Protein AF-0000000081410765 (afdb_homodimer)

Radius of gyration: 28.55 Å; Cα contacts (8 Å, |Δi|>4): 274; chains: 2; bounding box: 119×98×52 Å

Secondary structure (DSSP, 8-state):
-----------------------GGG--SHHHHHHHHHHHHHHHHHHHHHHHHHHHHHTTT-HHHHHHHHHHHHHHHHHHHHHHHHHTGGGTTSTTHHHHHHHHHHHHHHHHHHHHHGGGSPPTT-TT--S---/-----------------------GGG--SHHHHHHHHHHHHHHHHHHHHHHHHHHHHHTTT-HHHHHHHHHHHHHHHHHHHHHHHHHTGGGTTSTTHHHHHHHHHHHHHHHHHHHHHGGGSPPTT-TT--S---

Structure (mmCIF, N/CA/C/O backbone):
data_AF-0000000081410765-model_v1
#
loop_
_entity.id
_entity.type
_entity.pdbx_description
1 polymer 'Lysozyme inhibitor LprI family protein'
#
loop_
_atom_site.group_PDB
_atom_site.id
_atom_site.type_symbol
_atom_site.label_atom_id
_atom_site.label_alt_id
_atom_site.label_comp_id
_atom_site.label_asym_id
_atom_site.label_entity_id
_atom_site.label_seq_id
_atom_site.pdbx_PDB_ins_code
_atom_site.Cartn_x
_atom_site.Cartn_y
_atom_site.Cartn_z
_atom_site.occupancy
_atom_site.B_iso_or_equiv
_atom_site.auth_seq_id
_atom_site.auth_comp_id
_atom_site.auth_asym_id
_atom_site.auth_atom_id
_atom_site.pdbx_PDB_model_num
ATOM 1 N N . MET A 1 1 ? 56.312 57.875 -12.633 1 44.19 1 MET A N 1
ATOM 2 C CA . MET A 1 1 ? 55.938 56.781 -11.758 1 44.19 1 MET A CA 1
ATOM 3 C C . MET A 1 1 ? 54.438 56.625 -11.68 1 44.19 1 MET A C 1
ATOM 5 O O . MET A 1 1 ? 53.719 57.562 -11.25 1 44.19 1 MET A O 1
ATOM 9 N N . SER A 1 2 ? 53.719 56 -12.664 1 57.38 2 SER A N 1
ATOM 10 C CA . SER A 1 2 ? 52.312 55.719 -12.781 1 57.38 2 SER A CA 1
ATOM 11 C C . SER A 1 2 ? 51.781 55 -11.547 1 57.38 2 SER A C 1
ATOM 13 O O . SER A 1 2 ? 52.406 54.094 -11.031 1 57.38 2 SER A O 1
ATOM 15 N N . PRO A 1 3 ? 50.906 55.688 -10.672 1 60.56 3 PRO A N 1
ATOM 16 C CA . PRO A 1 3 ? 50.312 55.031 -9.484 1 60.56 3 PRO A CA 1
ATOM 17 C C . PRO A 1 3 ? 49.562 53.75 -9.812 1 60.56 3 PRO A C 1
ATOM 19 O O . PRO A 1 3 ? 48.75 53.719 -10.742 1 60.56 3 PRO A O 1
ATOM 22 N N . ARG A 1 4 ? 50.125 52.531 -9.766 1 60.09 4 ARG A N 1
ATOM 23 C CA . ARG A 1 4 ? 49.406 51.25 -9.852 1 60.09 4 ARG A CA 1
ATOM 24 C C . ARG A 1 4 ? 48.25 51.219 -8.852 1 60.09 4 ARG A C 1
ATOM 26 O O . ARG A 1 4 ? 48.469 51.375 -7.645 1 60.09 4 ARG A O 1
ATOM 33 N N . LEU A 1 5 ? 47.062 51.625 -9.172 1 58.56 5 LEU A N 1
ATOM 34 C CA . LEU A 1 5 ? 45.844 51.406 -8.375 1 58.56 5 LEU A CA 1
ATOM 35 C C . LEU A 1 5 ? 45.719 49.938 -8.016 1 58.56 5 LEU A C 1
ATOM 37 O O . LEU A 1 5 ? 45.625 49.094 -8.898 1 58.56 5 LEU A O 1
ATOM 41 N N . PHE A 1 6 ? 46.219 49.5 -6.875 1 57.75 6 PHE A N 1
ATOM 42 C CA . PHE A 1 6 ? 46 48.125 -6.363 1 57.75 6 PHE A CA 1
ATOM 43 C C . PHE A 1 6 ? 44.531 47.906 -6.113 1 57.75 6 PHE A C 1
ATOM 45 O O . PHE A 1 6 ? 43.875 48.625 -5.332 1 57.75 6 PHE A O 1
ATOM 52 N N . LEU A 1 7 ? 43.812 47.344 -7.047 1 58.09 7 LEU A N 1
ATOM 53 C CA . LEU A 1 7 ? 42.469 46.875 -6.852 1 58.09 7 LEU A CA 1
ATOM 54 C C . LEU A 1 7 ? 42.375 45.906 -5.668 1 58.09 7 LEU A C 1
ATOM 56 O O . LEU A 1 7 ? 43.031 44.875 -5.668 1 58.09 7 LEU A O 1
ATOM 60 N N . LEU A 1 8 ? 42.062 46.375 -4.445 1 58.25 8 LEU A N 1
ATOM 61 C CA . LEU A 1 8 ? 41.812 45.531 -3.283 1 58.25 8 LEU A CA 1
ATOM 62 C C . LEU A 1 8 ? 40.688 44.562 -3.568 1 58.25 8 LEU A C 1
ATOM 64 O O . LEU A 1 8 ? 39.531 44.938 -3.803 1 58.25 8 LEU A O 1
ATOM 68 N N . LEU A 1 9 ? 40.938 43.344 -4.148 1 60.19 9 LEU A N 1
ATOM 69 C CA . LEU A 1 9 ? 40 42.25 -4.281 1 60.19 9 LEU A CA 1
ATOM 70 C C . LEU A 1 9 ? 39.406 41.875 -2.922 1 60.19 9 LEU A C 1
ATOM 72 O O . LEU A 1 9 ? 40.125 41.375 -2.053 1 60.19 9 LEU A O 1
ATOM 76 N N . THR A 1 10 ? 38.312 42.5 -2.416 1 62.5 10 THR A N 1
ATOM 77 C CA . THR A 1 10 ? 37.625 42.062 -1.203 1 62.5 10 THR A CA 1
ATOM 78 C C . THR A 1 10 ? 37.125 40.625 -1.335 1 62.5 10 THR A C 1
ATOM 80 O O . THR A 1 10 ? 36.406 40.312 -2.289 1 62.5 10 THR A O 1
ATOM 83 N N . PRO A 1 11 ? 37.688 39.656 -0.622 1 60.69 11 PRO A N 1
ATOM 84 C CA . PRO A 1 11 ? 37.125 38.281 -0.671 1 60.69 11 PRO A CA 1
ATOM 85 C C . PRO A 1 11 ? 35.656 38.25 -0.23 1 60.69 11 PRO A C 1
ATOM 87 O O . PRO A 1 11 ? 35.312 38.844 0.792 1 60.69 11 PRO A O 1
ATOM 90 N N . LEU A 1 12 ? 34.75 37.969 -1.155 1 60.59 12 LEU A N 1
ATOM 91 C CA . LEU A 1 12 ? 33.375 37.625 -0.818 1 60.59 12 LEU A CA 1
ATOM 92 C C . LEU A 1 12 ? 33.312 36.438 0.105 1 60.59 12 LEU A C 1
ATOM 94 O O . LEU A 1 12 ? 33.688 35.312 -0.286 1 60.59 12 LEU A O 1
ATOM 98 N N . LEU A 1 13 ? 33.312 36.625 1.436 1 58.09 13 LEU A N 1
ATOM 99 C CA . LEU A 1 13 ? 33.031 35.562 2.385 1 58.09 13 LEU A CA 1
ATOM 100 C C . LEU A 1 13 ? 31.703 34.875 2.098 1 58.09 13 LEU A C 1
ATOM 102 O O . LEU A 1 13 ? 30.641 35.531 2.246 1 58.09 13 LEU A O 1
ATOM 106 N N . PHE A 1 14 ? 31.672 33.812 1.359 1 58.47 14 PHE A N 1
ATOM 107 C CA . PHE A 1 14 ? 30.5 32.938 1.254 1 58.47 14 PHE A CA 1
ATOM 108 C C . PHE A 1 14 ? 30.078 32.438 2.627 1 58.47 14 PHE A C 1
ATOM 110 O O . PHE A 1 14 ? 30.734 31.547 3.193 1 58.47 14 PHE A O 1
ATOM 117 N N . THR A 1 15 ? 29.422 33.094 3.436 1 56.06 15 THR A N 1
ATOM 118 C CA . THR A 1 15 ? 28.812 32.531 4.637 1 56.06 15 THR A CA 1
ATOM 119 C C . THR A 1 15 ? 27.875 31.391 4.281 1 56.06 15 THR A C 1
ATOM 121 O O . THR A 1 15 ? 26.906 31.562 3.551 1 56.06 15 THR A O 1
ATOM 124 N N . SER A 1 16 ? 28.375 30.172 4.227 1 55.97 16 SER A N 1
ATOM 125 C CA . SER A 1 16 ? 27.5 29.016 4.207 1 55.97 16 SER A CA 1
ATOM 126 C C . SER A 1 16 ? 26.453 29.094 5.316 1 55.97 16 SER A C 1
ATOM 128 O O . SER A 1 16 ? 26.797 29.078 6.5 1 55.97 16 SER A O 1
ATOM 130 N N . LEU A 1 17 ? 25.375 29.75 5.145 1 52.56 17 LEU A N 1
ATOM 131 C CA . LEU A 1 17 ? 24.266 29.516 6.055 1 52.56 17 LEU A CA 1
ATOM 132 C C . LEU A 1 17 ? 24.172 28.047 6.453 1 52.56 17 LEU A C 1
ATOM 134 O O . LEU A 1 17 ? 23.797 27.203 5.641 1 52.56 17 LEU A O 1
ATOM 138 N N . ALA A 1 18 ? 25.031 27.672 7.277 1 52.16 18 ALA A N 1
ATOM 139 C CA . ALA A 1 18 ? 24.781 26.375 7.895 1 52.16 18 ALA A CA 1
ATOM 140 C C . ALA A 1 18 ? 23.344 26.25 8.359 1 52.16 18 ALA A C 1
ATOM 142 O O . ALA A 1 18 ? 22.891 27 9.219 1 52.16 18 ALA A O 1
ATOM 143 N N . HIS A 1 19 ? 22.453 25.859 7.535 1 55.34 19 HIS A N 1
ATOM 144 C CA . HIS A 1 19 ? 21.125 25.516 8.031 1 55.34 19 HIS A CA 1
ATOM 145 C C . HIS A 1 19 ? 21.219 24.688 9.312 1 55.34 19 HIS A C 1
ATOM 147 O O . HIS A 1 19 ? 21.859 23.641 9.328 1 55.34 19 HIS A O 1
ATOM 153 N N . ALA A 1 20 ? 21.391 25.359 10.344 1 56.47 20 ALA A N 1
ATOM 154 C CA . ALA A 1 20 ? 21.422 24.688 11.641 1 56.47 20 ALA A CA 1
ATOM 155 C C . ALA A 1 20 ? 20.5 23.469 11.656 1 56.47 20 ALA A C 1
ATOM 157 O O . ALA A 1 20 ? 19.344 23.547 11.211 1 56.47 20 ALA A O 1
ATOM 158 N N . ALA A 1 21 ? 21.047 22.312 11.789 1 64.62 21 ALA A N 1
ATOM 159 C CA . ALA A 1 21 ? 20.281 21.078 11.953 1 64.62 21 ALA A CA 1
ATOM 160 C C . ALA A 1 21 ? 19.156 21.266 12.961 1 64.62 21 ALA A C 1
ATOM 162 O O . ALA A 1 21 ? 19.375 21.781 14.062 1 64.62 21 ALA A O 1
ATOM 163 N N . VAL A 1 22 ? 17.922 21.422 12.43 1 74.88 22 VAL A N 1
ATOM 164 C CA . VAL A 1 22 ? 16.734 21.562 13.25 1 74.88 22 VAL A CA 1
ATOM 165 C C . VAL A 1 22 ? 16.734 20.516 14.367 1 74.88 22 VAL A C 1
ATOM 167 O O . VAL A 1 22 ? 17.141 19.375 14.148 1 74.88 22 VAL A O 1
ATOM 170 N N . ASP A 1 23 ? 16.5 21 15.617 1 81.75 23 ASP A N 1
ATOM 171 C CA . ASP A 1 23 ? 16.391 20.078 16.75 1 81.75 23 ASP A CA 1
ATOM 172 C C . ASP A 1 23 ? 15.016 19.422 16.812 1 81.75 23 ASP A C 1
ATOM 174 O O . ASP A 1 23 ? 14.094 19.953 17.438 1 81.75 23 ASP A O 1
ATOM 178 N N . CYS A 1 24 ? 14.852 18.328 16.297 1 86.75 24 CYS A N 1
ATOM 179 C CA . CYS A 1 24 ? 13.562 17.656 16.156 1 86.75 24 CYS A CA 1
ATOM 180 C C . CYS A 1 24 ? 13.164 16.984 17.469 1 86.75 24 CYS A C 1
ATOM 182 O O . CYS A 1 24 ? 11.984 16.688 17.688 1 86.75 24 CYS A O 1
ATOM 184 N N . ALA A 1 25 ? 14.078 16.766 18.281 1 84.69 25 ALA A N 1
ATOM 185 C CA . ALA A 1 25 ? 13.789 16.109 19.547 1 84.69 25 ALA A CA 1
ATOM 186 C C . ALA A 1 25 ? 13.008 17.031 20.484 1 84.69 25 ALA A C 1
ATOM 188 O O . ALA A 1 25 ? 12.25 16.562 21.344 1 84.69 25 ALA A O 1
ATOM 189 N N . ASN A 1 26 ? 13.117 18.25 20.281 1 85.75 26 ASN A N 1
ATOM 190 C CA . ASN A 1 26 ? 12.461 19.219 21.141 1 85.75 26 ASN A CA 1
ATOM 191 C C . ASN A 1 26 ? 11.68 20.25 20.328 1 85.75 26 ASN A C 1
ATOM 193 O O . ASN A 1 26 ? 11.695 21.438 20.656 1 85.75 26 ASN A O 1
ATOM 197 N N . ALA A 1 27 ? 11.055 19.766 19.234 1 85 27 ALA A N 1
ATOM 198 C CA . ALA A 1 27 ? 10.289 20.703 18.422 1 85 27 ALA A CA 1
ATOM 199 C C . ALA A 1 27 ? 9.109 21.281 19.203 1 85 27 ALA A C 1
ATOM 201 O O . ALA A 1 27 ? 8.312 20.531 19.781 1 85 27 ALA A O 1
ATOM 202 N N . SER A 1 28 ? 9.102 22.625 19.328 1 87.31 28 SER A N 1
ATOM 203 C CA . SER A 1 28 ? 8.0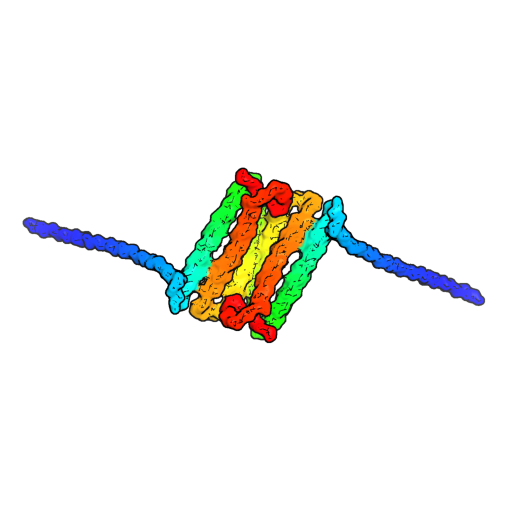7 23.219 20.172 1 87.31 28 SER A CA 1
ATOM 204 C C . SER A 1 28 ? 7.172 24.156 19.359 1 87.31 28 SER A C 1
ATOM 206 O O . SER A 1 28 ? 6.207 24.703 19.891 1 87.31 28 SER A O 1
ATOM 208 N N . ASP A 1 29 ? 7.461 24.438 18.109 1 93.81 29 ASP A N 1
ATOM 209 C CA . ASP A 1 29 ? 6.609 25.266 17.281 1 93.81 29 ASP A CA 1
ATOM 210 C C . ASP A 1 29 ? 6.25 24.547 15.977 1 93.81 29 ASP A C 1
ATOM 212 O O . ASP A 1 29 ? 6.926 23.594 15.578 1 93.81 29 ASP A O 1
ATOM 216 N N . GLN A 1 30 ? 5.164 25.078 15.352 1 95.56 30 GLN A N 1
ATOM 217 C CA . GLN A 1 30 ? 4.609 24.391 14.188 1 95.56 30 GLN A CA 1
ATOM 218 C C . GLN A 1 30 ? 5.621 24.344 13.047 1 95.56 30 GLN A C 1
ATOM 220 O O . GLN A 1 30 ? 5.734 23.328 12.352 1 95.56 30 GLN A O 1
ATOM 225 N N . SER A 1 31 ? 6.332 25.422 12.859 1 95.25 31 SER A N 1
ATOM 226 C CA . SER A 1 31 ? 7.312 25.484 11.781 1 95.25 31 SER A CA 1
ATOM 227 C C . SER A 1 31 ? 8.406 24.438 11.961 1 95.25 31 SER A C 1
ATOM 229 O O . SER A 1 31 ? 8.781 23.75 11.008 1 95.25 31 SER A O 1
ATOM 231 N N . THR A 1 32 ? 8.883 24.312 13.148 1 95.75 32 THR A N 1
ATOM 232 C CA . THR A 1 32 ? 9.906 23.312 13.461 1 95.75 32 THR A CA 1
ATOM 233 C C . THR A 1 32 ? 9.352 21.906 13.312 1 95.75 32 THR A C 1
ATOM 235 O O . THR A 1 32 ? 10.008 21.031 12.75 1 95.75 32 THR A O 1
ATOM 238 N N . MET A 1 33 ? 8.188 21.656 13.734 1 96.94 33 MET A N 1
ATOM 239 C CA . MET A 1 33 ? 7.555 20.344 13.602 1 96.94 33 MET A CA 1
ATOM 240 C C . MET A 1 33 ? 7.395 19.969 12.133 1 96.94 33 MET A C 1
ATOM 242 O O . MET A 1 33 ? 7.625 18.812 11.758 1 96.94 33 MET A O 1
ATOM 246 N N . ASN A 1 34 ? 7.012 20.953 11.297 1 97.5 34 ASN A N 1
ATOM 247 C CA . ASN A 1 34 ? 6.898 20.703 9.867 1 97.5 34 ASN A CA 1
ATOM 248 C C . ASN A 1 34 ? 8.234 20.297 9.258 1 97.5 34 ASN A C 1
ATOM 250 O O . ASN A 1 34 ? 8.297 19.344 8.469 1 97.5 34 ASN A O 1
ATOM 254 N N . GLN A 1 35 ? 9.242 21.031 9.648 1 96.44 35 GLN A N 1
ATOM 255 C CA . GLN A 1 35 ? 10.57 20.75 9.133 1 96.44 35 GLN A CA 1
ATOM 256 C C . GLN A 1 35 ? 11.031 19.359 9.539 1 96.44 35 GLN A C 1
ATOM 258 O O . GLN A 1 35 ? 11.586 18.609 8.727 1 96.44 35 GLN A O 1
ATOM 263 N N . CYS A 1 36 ? 10.805 18.984 10.766 1 97.81 36 CYS A N 1
ATOM 264 C CA . CYS A 1 36 ? 11.203 17.672 11.266 1 97.81 36 CYS A CA 1
ATOM 265 C C . CYS A 1 36 ? 10.445 16.547 10.555 1 97.81 36 CYS A C 1
ATOM 267 O O . CYS A 1 36 ? 11.039 15.539 10.172 1 97.81 36 CYS A O 1
ATOM 269 N N . ALA A 1 37 ? 9.195 16.75 10.359 1 97.69 37 ALA A N 1
ATOM 270 C CA . ALA A 1 37 ? 8.398 15.758 9.641 1 97.69 37 ALA A CA 1
ATOM 271 C C . ALA A 1 37 ? 8.898 15.594 8.203 1 97.69 37 ALA A C 1
ATOM 273 O O . ALA A 1 37 ? 8.961 14.477 7.688 1 97.69 37 ALA A O 1
ATOM 274 N N . GLY A 1 38 ? 9.18 16.703 7.566 1 97.94 38 GLY A N 1
ATOM 275 C CA . GLY A 1 38 ? 9.75 16.641 6.23 1 97.94 38 GLY A CA 1
ATOM 276 C C . GLY A 1 38 ? 11.062 15.883 6.172 1 97.94 38 GLY A C 1
ATOM 277 O O . GLY A 1 38 ? 11.305 15.133 5.227 1 97.94 38 GLY A O 1
ATOM 278 N N . GLN A 1 39 ? 11.938 16.094 7.152 1 97.62 39 GLN A N 1
ATOM 279 C CA . GLN A 1 39 ? 13.211 15.383 7.215 1 97.62 39 GLN A CA 1
ATOM 280 C C . GLN A 1 39 ? 13 13.883 7.387 1 97.62 39 GLN A C 1
ATOM 282 O O . GLN A 1 39 ? 13.711 13.078 6.789 1 97.62 39 GLN A O 1
ATOM 287 N N . GLU A 1 40 ? 12.078 13.523 8.188 1 98.06 40 GLU A N 1
ATOM 288 C CA . GLU A 1 40 ? 11.766 12.109 8.367 1 98.06 40 GLU A CA 1
ATOM 289 C C . GLU A 1 40 ? 11.297 11.477 7.062 1 98.06 40 GLU A C 1
ATOM 291 O O . GLU A 1 40 ? 11.68 10.352 6.734 1 98.06 40 GLU A O 1
ATOM 296 N N . PHE A 1 41 ? 10.438 12.234 6.348 1 98.69 41 PHE A N 1
ATOM 297 C CA . PHE A 1 41 ? 9.977 11.719 5.062 1 98.69 41 PHE A CA 1
ATOM 298 C C . PHE A 1 41 ? 11.148 11.562 4.098 1 98.69 41 PHE A C 1
ATOM 300 O O . PHE A 1 41 ? 11.242 10.562 3.385 1 98.69 41 PHE A O 1
ATOM 307 N N . LYS A 1 42 ? 11.992 12.539 4.07 1 98.5 42 LYS A N 1
ATOM 308 C CA . LYS A 1 42 ? 13.156 12.469 3.195 1 98.5 42 LYS A CA 1
ATOM 309 C C . LYS A 1 42 ? 14.016 11.242 3.52 1 98.5 42 LYS A C 1
ATOM 311 O O . LYS A 1 42 ? 14.539 10.586 2.615 1 98.5 42 LYS A O 1
ATOM 316 N N . ALA A 1 43 ? 14.219 10.961 4.773 1 98.62 43 ALA A N 1
ATOM 317 C CA . ALA A 1 43 ? 14.984 9.789 5.18 1 98.62 43 ALA A CA 1
ATOM 318 C C . ALA A 1 43 ? 14.305 8.5 4.711 1 98.62 43 ALA A C 1
ATOM 320 O O . ALA A 1 43 ? 14.961 7.594 4.199 1 98.62 43 ALA A O 1
ATOM 321 N N . ALA A 1 44 ? 13.008 8.383 4.895 1 98.81 44 ALA A N 1
ATOM 322 C CA . ALA A 1 44 ? 12.258 7.219 4.434 1 98.81 44 ALA A CA 1
ATOM 323 C C . ALA A 1 44 ? 12.344 7.07 2.916 1 98.81 44 ALA A C 1
ATOM 325 O O . ALA A 1 44 ? 12.508 5.961 2.402 1 98.81 44 ALA A O 1
ATOM 326 N N . ASP A 1 45 ? 12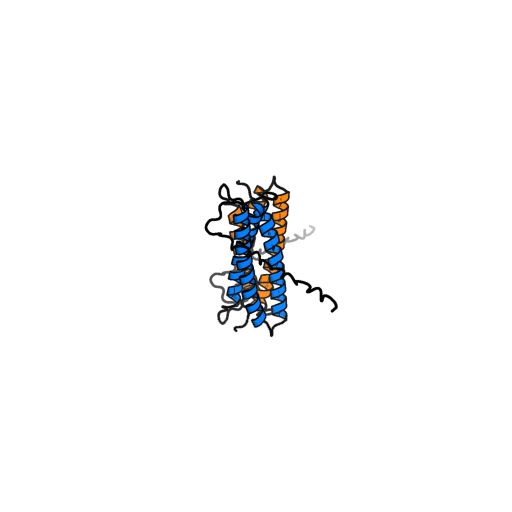.211 8.195 2.25 1 98.81 45 ASP A N 1
ATOM 327 C CA . ASP A 1 45 ? 12.289 8.195 0.792 1 98.81 45 ASP A CA 1
ATOM 328 C C . ASP A 1 45 ? 13.664 7.738 0.315 1 98.81 45 ASP A C 1
ATOM 330 O O . ASP A 1 45 ? 13.773 7.004 -0.667 1 98.81 45 ASP A O 1
ATOM 334 N N . LYS A 1 46 ? 14.656 8.211 0.989 1 98.88 46 LYS A N 1
ATOM 335 C CA . LYS A 1 46 ? 16.016 7.766 0.671 1 98.88 46 LYS A CA 1
ATOM 336 C C . LYS A 1 46 ? 16.156 6.254 0.852 1 98.88 46 LYS A C 1
ATOM 338 O O . LYS A 1 46 ? 16.75 5.578 0.012 1 98.88 46 LYS A O 1
ATOM 343 N N . GLU A 1 47 ? 15.672 5.762 1.938 1 98.88 47 GLU A N 1
ATOM 344 C CA . GLU A 1 47 ? 15.711 4.32 2.17 1 98.88 47 GLU A CA 1
ATOM 345 C C . GLU A 1 47 ? 14.945 3.568 1.087 1 98.88 47 GLU A C 1
ATOM 347 O O . GLU A 1 47 ? 15.414 2.549 0.58 1 98.88 47 GLU A O 1
ATOM 352 N N . LEU A 1 48 ? 13.766 4.047 0.765 1 98.94 48 LEU A N 1
ATOM 353 C CA . LEU A 1 48 ? 12.977 3.445 -0.301 1 98.94 48 LEU A CA 1
ATOM 354 C C . LEU A 1 48 ? 13.781 3.346 -1.591 1 98.94 48 LEU A C 1
ATOM 356 O O . LEU A 1 48 ? 13.82 2.287 -2.223 1 98.94 48 LEU A O 1
ATOM 360 N N . ASN A 1 49 ? 14.391 4.438 -1.931 1 98.75 49 ASN A N 1
ATOM 361 C CA . ASN A 1 49 ? 15.164 4.477 -3.166 1 98.75 49 ASN A CA 1
ATOM 362 C C . ASN A 1 49 ? 16.328 3.498 -3.125 1 98.75 49 ASN A C 1
ATOM 364 O O . ASN A 1 49 ? 16.625 2.838 -4.121 1 98.75 49 ASN A O 1
ATOM 368 N N . THR A 1 50 ? 16.969 3.393 -2.031 1 98.81 50 THR A N 1
ATOM 369 C CA . THR A 1 50 ? 18.094 2.469 -1.869 1 98.81 50 THR A CA 1
ATOM 370 C C . THR A 1 50 ? 17.641 1.027 -2.076 1 98.81 50 THR A C 1
ATOM 372 O O . THR A 1 50 ? 18.25 0.284 -2.848 1 98.81 50 THR A O 1
ATOM 375 N N . VAL A 1 51 ? 16.594 0.652 -1.369 1 98.69 51 VAL A N 1
ATOM 376 C CA . VAL A 1 51 ? 16.078 -0.709 -1.46 1 98.69 51 VAL A CA 1
ATOM 377 C C . VAL A 1 51 ? 15.602 -0.984 -2.881 1 98.69 51 VAL A C 1
ATOM 379 O O . VAL A 1 51 ? 15.875 -2.047 -3.443 1 98.69 51 VAL A O 1
ATOM 382 N N . TYR A 1 52 ? 14.898 -0.048 -3.465 1 98.75 52 TYR A N 1
ATOM 383 C CA . TYR A 1 52 ? 14.398 -0.168 -4.828 1 98.75 52 TYR A CA 1
ATOM 384 C C . TY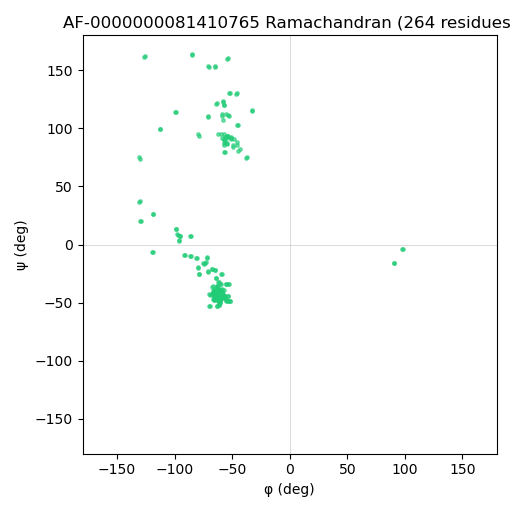R A 1 52 ? 15.539 -0.396 -5.812 1 98.75 52 TYR A C 1
ATOM 386 O O . TYR A 1 52 ? 15.445 -1.254 -6.695 1 98.75 52 TYR A O 1
ATOM 394 N N . GLN A 1 53 ? 16.578 0.333 -5.656 1 98.25 53 GLN A N 1
ATOM 395 C CA . GLN A 1 53 ? 17.734 0.204 -6.539 1 98.25 53 GLN A CA 1
ATOM 396 C C . GLN A 1 53 ? 18.406 -1.159 -6.375 1 98.25 53 GLN A C 1
ATOM 398 O O . GLN A 1 53 ? 18.891 -1.738 -7.348 1 98.25 53 GLN A O 1
ATOM 403 N N . GLN A 1 54 ? 18.516 -1.652 -5.176 1 97.88 54 GLN A N 1
ATOM 404 C CA . GLN A 1 54 ? 19.062 -2.986 -4.945 1 97.88 54 GLN A CA 1
ATOM 405 C C . GLN A 1 54 ? 18.266 -4.043 -5.707 1 97.88 54 GLN A C 1
ATOM 407 O O . GLN A 1 54 ? 18.844 -4.93 -6.34 1 97.88 54 GLN A O 1
ATOM 412 N N . ILE A 1 55 ? 16.953 -3.928 -5.664 1 97.69 55 ILE A N 1
ATOM 413 C CA . ILE A 1 55 ? 16.094 -4.887 -6.355 1 97.69 55 ILE A CA 1
ATOM 414 C C . ILE A 1 55 ? 16.297 -4.75 -7.867 1 97.69 55 ILE A C 1
ATOM 416 O O . ILE A 1 55 ? 16.422 -5.754 -8.57 1 97.69 55 ILE A O 1
ATOM 420 N N . THR A 1 56 ? 16.281 -3.484 -8.344 1 97.69 56 THR A N 1
ATOM 421 C CA . THR A 1 56 ? 16.453 -3.219 -9.766 1 97.69 56 THR A CA 1
ATOM 422 C C . THR A 1 56 ? 17.766 -3.797 -10.273 1 97.69 56 THR A C 1
ATOM 424 O O . THR A 1 56 ? 17.844 -4.336 -11.375 1 97.69 56 THR A O 1
ATOM 427 N N . ALA A 1 57 ? 18.797 -3.688 -9.461 1 97.12 57 ALA A N 1
ATOM 428 C CA . ALA A 1 57 ? 20.109 -4.219 -9.828 1 97.12 57 ALA A CA 1
ATOM 429 C C . ALA A 1 57 ? 20.047 -5.734 -10 1 97.12 57 ALA A C 1
ATOM 431 O O . ALA A 1 57 ? 20.703 -6.285 -10.891 1 97.12 57 ALA A O 1
ATOM 432 N N . ARG A 1 58 ? 19.281 -6.383 -9.227 1 95.88 58 ARG A N 1
ATOM 433 C CA . ARG A 1 58 ? 19.172 -7.84 -9.28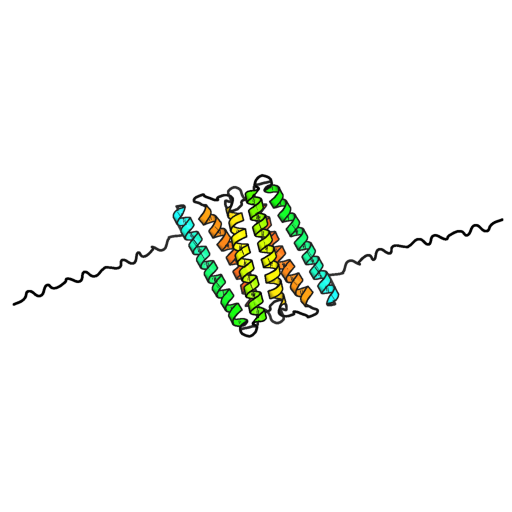1 1 95.88 58 ARG A CA 1
ATOM 434 C C . ARG A 1 58 ? 18.359 -8.281 -10.484 1 95.88 58 ARG A C 1
ATOM 436 O O . ARG A 1 58 ? 18.359 -9.461 -10.852 1 95.88 58 ARG A O 1
ATOM 443 N N . LEU A 1 59 ? 17.625 -7.328 -11.07 1 96.75 59 LEU A N 1
ATOM 444 C CA . LEU A 1 59 ? 16.781 -7.648 -12.219 1 96.75 59 LEU A CA 1
ATOM 445 C C . LEU A 1 59 ? 17.469 -7.258 -13.523 1 96.75 59 LEU A C 1
ATOM 447 O O . LEU A 1 59 ? 16.828 -7.184 -14.57 1 96.75 59 LEU A O 1
ATOM 451 N N . LYS A 1 60 ? 18.781 -6.957 -13.461 1 95.69 60 LYS A N 1
ATOM 452 C CA . LYS A 1 60 ? 19.531 -6.469 -14.609 1 95.69 60 LYS A CA 1
ATOM 453 C C . LYS A 1 60 ? 19.375 -7.406 -15.805 1 95.69 60 LYS A C 1
ATOM 455 O O . LYS A 1 60 ? 19.359 -6.957 -16.953 1 95.69 60 LYS A O 1
ATOM 460 N N . ASP A 1 61 ? 19.25 -8.734 -15.641 1 96 61 ASP A N 1
ATOM 461 C CA . ASP A 1 61 ? 19.156 -9.719 -16.719 1 96 61 ASP A CA 1
ATOM 462 C C . ASP A 1 61 ? 17.703 -10.094 -16.984 1 96 61 ASP A C 1
ATOM 464 O O . ASP A 1 61 ? 17.422 -11.086 -17.672 1 96 61 ASP A O 1
ATOM 468 N N . ASN A 1 62 ? 16.781 -9.43 -16.422 1 96.12 62 ASN A N 1
ATOM 469 C CA . ASN A 1 62 ? 15.352 -9.648 -16.609 1 96.12 62 ASN A CA 1
ATOM 470 C C . ASN A 1 62 ? 14.625 -8.336 -16.906 1 96.12 62 ASN A C 1
ATOM 472 O O . ASN A 1 62 ? 13.875 -7.828 -16.078 1 96.12 62 ASN A O 1
ATOM 476 N N . PRO A 1 63 ? 14.758 -7.805 -18.109 1 96.75 63 PRO A N 1
ATOM 477 C CA . PRO A 1 63 ? 14.18 -6.504 -18.453 1 96.75 63 PRO A CA 1
ATOM 478 C C . PRO A 1 63 ? 12.664 -6.473 -18.312 1 96.75 63 PRO A C 1
ATOM 480 O O . PRO A 1 63 ? 12.094 -5.43 -17.984 1 96.75 63 PRO A O 1
ATOM 483 N N . ASP A 1 64 ? 12.031 -7.574 -18.594 1 96.94 64 ASP A N 1
ATOM 484 C CA . ASP A 1 64 ? 10.578 -7.617 -18.453 1 96.94 64 ASP A CA 1
ATOM 485 C C . ASP A 1 64 ? 10.164 -7.477 -16.984 1 96.94 64 ASP A C 1
ATOM 487 O O . ASP A 1 64 ? 9.227 -6.738 -16.672 1 96.94 64 ASP A O 1
ATOM 491 N N . GLY A 1 65 ? 10.852 -8.25 -16.125 1 97.19 65 GLY A N 1
ATOM 492 C CA . GLY A 1 65 ? 10.602 -8.102 -14.703 1 97.19 65 GLY A CA 1
ATOM 493 C C . GLY A 1 65 ? 10.859 -6.691 -14.195 1 97.19 65 GLY A C 1
ATOM 494 O O . GLY A 1 65 ? 10.086 -6.164 -13.398 1 97.19 65 GLY A O 1
ATOM 495 N N . LYS A 1 66 ? 11.93 -6.137 -14.719 1 97.88 66 LYS A N 1
ATOM 496 C CA . LYS A 1 66 ? 12.25 -4.77 -14.328 1 97.88 66 LYS A CA 1
ATOM 497 C C . LYS A 1 66 ? 11.141 -3.805 -14.734 1 97.88 66 LYS A C 1
ATOM 499 O O . LYS A 1 66 ? 10.758 -2.928 -13.953 1 97.88 66 LYS A O 1
ATOM 504 N N . LYS A 1 67 ? 10.648 -3.924 -15.922 1 98.5 67 LYS A N 1
ATOM 505 C CA . LYS A 1 67 ? 9.562 -3.08 -16.406 1 98.5 67 LYS A CA 1
ATOM 506 C C . LYS A 1 67 ? 8.328 -3.199 -15.508 1 98.5 67 LYS A C 1
ATOM 508 O O . LYS A 1 67 ? 7.672 -2.201 -15.211 1 98.5 67 LYS A O 1
ATOM 513 N N . LEU A 1 68 ? 7.996 -4.441 -15.141 1 98.62 68 LEU A N 1
ATOM 514 C CA . LEU A 1 68 ? 6.859 -4.664 -14.25 1 98.62 68 LEU A CA 1
ATOM 515 C C . LEU A 1 68 ? 7.086 -3.988 -12.898 1 98.62 68 LEU A C 1
ATOM 517 O O . LEU A 1 68 ? 6.176 -3.367 -12.352 1 98.62 68 LEU A O 1
ATOM 521 N N . LEU A 1 69 ? 8.32 -4.109 -12.328 1 98.69 69 LEU A N 1
ATOM 522 C CA . LEU A 1 69 ? 8.641 -3.455 -11.062 1 98.69 69 LEU A CA 1
ATOM 523 C C . LEU A 1 69 ? 8.492 -1.943 -11.18 1 98.69 69 LEU A C 1
ATOM 525 O O . LEU A 1 69 ? 7.934 -1.3 -10.289 1 98.69 69 LEU A O 1
ATOM 529 N N . VAL A 1 70 ? 9.008 -1.37 -12.289 1 98.81 70 VAL A N 1
ATOM 530 C CA . VAL A 1 70 ? 8.906 0.069 -12.5 1 98.81 70 VAL A CA 1
ATOM 531 C C . VAL A 1 70 ? 7.441 0.488 -12.531 1 98.81 70 VAL A C 1
ATOM 533 O O . VAL A 1 70 ? 7.062 1.492 -11.922 1 98.81 70 VAL A O 1
ATOM 536 N N . GLY A 1 71 ? 6.617 -0.274 -13.25 1 98.81 71 GLY A N 1
ATOM 537 C CA . GLY A 1 71 ? 5.188 0 -13.289 1 98.81 71 GLY A CA 1
ATOM 538 C C . GLY A 1 71 ? 4.527 -0.04 -11.93 1 98.81 71 GLY A C 1
ATOM 539 O O . GLY A 1 71 ? 3.736 0.841 -11.586 1 98.81 71 GLY A O 1
ATOM 540 N N . ALA A 1 72 ? 4.84 -1.059 -11.141 1 98.88 72 ALA A N 1
ATOM 541 C CA . ALA A 1 72 ? 4.285 -1.189 -9.797 1 98.88 72 ALA A CA 1
ATOM 542 C C . ALA A 1 72 ? 4.703 -0.014 -8.914 1 98.88 72 ALA A C 1
ATOM 544 O O . ALA A 1 72 ? 3.887 0.529 -8.164 1 98.88 72 ALA A O 1
ATOM 545 N N . GLN A 1 73 ? 5.977 0.351 -9.047 1 98.88 73 GLN A N 1
ATOM 546 C CA . GLN A 1 73 ? 6.496 1.433 -8.219 1 98.88 73 GLN A CA 1
ATOM 547 C C . GLN A 1 73 ? 5.852 2.768 -8.586 1 98.88 73 GLN A C 1
ATOM 549 O O . GLN A 1 73 ? 5.516 3.562 -7.707 1 98.88 73 GLN A O 1
ATOM 554 N N . ARG A 1 74 ? 5.703 3.031 -9.852 1 98.88 74 ARG A N 1
ATOM 555 C CA . ARG A 1 74 ? 5.055 4.258 -10.305 1 98.88 74 ARG A CA 1
ATOM 556 C C . ARG A 1 74 ? 3.605 4.316 -9.836 1 98.88 74 ARG A C 1
ATOM 558 O O . ARG A 1 74 ? 3.135 5.363 -9.391 1 98.88 74 ARG A O 1
ATOM 565 N N . ALA A 1 75 ? 2.898 3.211 -9.992 1 98.88 75 ALA A N 1
ATOM 566 C CA . ALA A 1 75 ? 1.524 3.148 -9.508 1 98.88 75 ALA A CA 1
ATOM 567 C C . ALA A 1 75 ? 1.468 3.379 -7.996 1 98.88 75 ALA A C 1
ATOM 569 O O . ALA A 1 75 ? 0.554 4.039 -7.496 1 98.88 75 ALA A O 1
ATOM 570 N N . TRP A 1 76 ? 2.445 2.84 -7.262 1 98.94 76 TRP A N 1
ATOM 571 C CA . TRP A 1 76 ? 2.51 3.018 -5.812 1 98.94 76 TRP A CA 1
ATOM 572 C C . TRP A 1 76 ? 2.682 4.488 -5.453 1 98.94 76 TRP A C 1
ATOM 574 O O . TRP A 1 76 ? 2.053 4.98 -4.516 1 98.94 76 TRP A O 1
ATOM 584 N N . ILE A 1 77 ? 3.537 5.191 -6.191 1 98.94 77 ILE A N 1
ATOM 585 C CA . ILE A 1 77 ? 3.77 6.609 -5.938 1 98.94 77 ILE A CA 1
ATOM 586 C C . ILE A 1 77 ? 2.459 7.379 -6.078 1 98.94 77 ILE A C 1
ATOM 588 O O . ILE A 1 77 ? 2.137 8.227 -5.242 1 98.94 77 ILE A O 1
ATOM 592 N N . GLY A 1 78 ? 1.712 7.07 -7.152 1 98.88 78 GLY A N 1
ATOM 593 C CA . GLY A 1 78 ? 0.406 7.688 -7.324 1 98.88 78 GLY A CA 1
ATOM 594 C C . GLY A 1 78 ? -0.548 7.391 -6.184 1 98.88 78 GLY A C 1
ATOM 595 O O . GLY A 1 78 ? -1.271 8.273 -5.723 1 98.88 78 GLY A O 1
ATOM 596 N N . PHE A 1 79 ? -0.566 6.215 -5.73 1 98.94 79 PHE A N 1
ATOM 597 C CA . PHE A 1 79 ? -1.391 5.812 -4.594 1 98.94 79 PHE A CA 1
ATOM 598 C C . PHE A 1 79 ? -0.975 6.562 -3.334 1 98.94 79 PHE A C 1
ATOM 600 O O . PHE A 1 79 ? -1.819 7.125 -2.633 1 98.94 79 PHE A O 1
ATOM 607 N N . ARG A 1 80 ? 0.331 6.523 -2.986 1 98.94 80 ARG A N 1
ATOM 608 C CA . ARG A 1 80 ? 0.842 7.195 -1.796 1 98.94 80 ARG A CA 1
ATOM 609 C C . ARG A 1 80 ? 0.412 8.656 -1.766 1 98.94 80 ARG A C 1
ATOM 611 O O . ARG A 1 80 ? -0.088 9.141 -0.748 1 98.94 80 ARG A O 1
ATOM 618 N N . ASP A 1 81 ? 0.625 9.352 -2.949 1 98.81 81 ASP A N 1
ATOM 619 C CA . ASP A 1 81 ? 0.3 10.773 -3.02 1 98.81 81 ASP A CA 1
ATOM 620 C C . ASP A 1 81 ? -1.196 11.008 -2.82 1 98.81 81 ASP A C 1
ATOM 622 O O . ASP A 1 81 ? -1.598 11.906 -2.076 1 98.81 81 ASP A O 1
ATOM 626 N N . ALA A 1 82 ? -2.039 10.172 -3.467 1 98.88 82 ALA A N 1
ATOM 627 C CA . ALA A 1 82 ? -3.488 10.305 -3.336 1 98.88 82 ALA A CA 1
ATOM 628 C C . ALA A 1 82 ? -3.941 9.977 -1.916 1 98.88 82 ALA A C 1
ATOM 630 O O . ALA A 1 82 ? -4.797 10.664 -1.355 1 98.88 82 ALA A O 1
ATOM 631 N N . GLU A 1 83 ? -3.381 8.93 -1.322 1 98.81 83 GLU A N 1
ATOM 632 C CA . GLU A 1 83 ? -3.715 8.508 0.036 1 98.81 83 GLU A CA 1
ATOM 633 C C . GLU A 1 83 ? -3.41 9.617 1.045 1 98.81 83 GLU A C 1
ATOM 635 O O . GLU A 1 83 ? -4.23 9.906 1.917 1 98.81 83 GLU A O 1
ATOM 640 N N . CYS A 1 84 ? -2.238 10.203 0.904 1 98.81 84 CYS A N 1
ATOM 641 C CA . CYS A 1 84 ? -1.822 11.156 1.93 1 98.81 84 CYS A CA 1
ATOM 642 C C . CYS A 1 84 ? -2.508 12.5 1.735 1 98.81 84 CYS A C 1
ATOM 644 O O . CYS A 1 84 ? -2.705 13.25 2.697 1 98.81 84 CYS A O 1
ATOM 646 N N . LYS A 1 85 ? -2.941 12.859 0.471 1 98.62 85 LYS A N 1
ATOM 647 C CA . LYS A 1 85 ? -3.818 14.008 0.272 1 98.62 85 LYS A CA 1
ATOM 648 C C . LYS A 1 85 ? -5.16 13.805 0.97 1 98.62 85 LYS A C 1
ATOM 650 O O . LYS A 1 85 ? -5.711 14.742 1.549 1 98.62 85 LYS A O 1
ATOM 655 N N . PHE A 1 86 ? -5.641 12.625 0.955 1 98.56 86 PHE A N 1
ATOM 656 C CA . PHE A 1 86 ? -6.879 12.32 1.657 1 98.56 86 PHE A CA 1
ATOM 657 C C . PHE A 1 86 ? -6.68 12.383 3.166 1 98.56 86 PHE A C 1
ATOM 659 O O . PHE A 1 86 ? -7.414 13.086 3.865 1 98.56 86 PHE A O 1
ATOM 666 N N . SER A 1 87 ? -5.699 11.672 3.678 1 97.38 87 SER A N 1
ATOM 667 C CA . SER A 1 87 ? -5.465 11.57 5.113 1 97.38 87 SER A CA 1
ATOM 668 C C . SER A 1 87 ? -5.297 12.945 5.746 1 97.38 87 SER A C 1
ATOM 670 O O . SER A 1 87 ? -5.715 13.164 6.887 1 97.38 87 SER A O 1
ATOM 672 N N . ALA A 1 88 ? -4.695 13.859 4.961 1 97.88 88 ALA A N 1
ATOM 673 C CA . ALA A 1 88 ? -4.398 15.18 5.516 1 97.88 88 ALA A CA 1
ATOM 674 C C . ALA A 1 88 ? -5.496 16.188 5.164 1 97.88 88 ALA A C 1
ATOM 676 O O . ALA A 1 88 ? -5.402 17.359 5.512 1 97.88 88 ALA A O 1
ATOM 677 N N . SER A 1 89 ? -6.57 15.75 4.5 1 97.19 89 SER A N 1
ATOM 678 C CA . SER A 1 89 ? -7.535 16.656 3.895 1 97.19 89 SER A CA 1
ATOM 679 C C . SER A 1 89 ? -8.305 17.438 4.961 1 97.19 89 SER A C 1
ATOM 681 O O . SER A 1 89 ? -8.828 18.516 4.691 1 97.19 89 SER A O 1
ATOM 683 N N . GLY A 1 90 ? -8.352 16.938 6.227 1 94.19 90 GLY A N 1
ATOM 684 C CA . GLY A 1 90 ? -9.086 17.594 7.297 1 94.19 90 GLY A CA 1
ATOM 685 C C . GLY A 1 90 ? -8.422 18.875 7.777 1 94.19 90 GLY A C 1
ATOM 686 O O . GLY A 1 90 ? -9.039 19.672 8.484 1 94.19 90 GLY A O 1
ATOM 687 N N . VAL A 1 91 ? -7.18 19.125 7.367 1 96.44 91 VAL A N 1
ATOM 688 C CA . VAL A 1 91 ? -6.461 20.297 7.859 1 96.44 91 VAL A CA 1
ATOM 689 C C . VAL A 1 91 ? -5.883 21.078 6.684 1 96.44 91 VAL A C 1
ATOM 691 O O . VAL A 1 91 ? -4.879 21.781 6.828 1 96.44 91 VAL A O 1
ATOM 694 N N . THR A 1 92 ? -6.465 20.828 5.496 1 95.5 92 THR A N 1
ATOM 695 C CA . THR A 1 92 ? -6.016 21.547 4.301 1 95.5 92 THR A CA 1
ATOM 696 C C . THR A 1 92 ? -6.02 23.047 4.531 1 95.5 92 THR A C 1
ATOM 698 O O . THR A 1 92 ? -6.98 23.594 5.078 1 95.5 92 THR A O 1
ATOM 701 N N . GLY A 1 93 ? -4.883 23.625 4.168 1 95.12 93 GLY A N 1
ATOM 702 C CA . GLY A 1 93 ? -4.801 25.062 4.27 1 95.12 93 GLY A CA 1
ATOM 703 C C . GLY A 1 93 ? -4.277 25.547 5.609 1 95.12 93 GLY A C 1
ATOM 704 O O . GLY A 1 93 ? -3.904 26.703 5.758 1 95.12 93 GLY A O 1
ATOM 705 N N . GLY A 1 94 ? -4.23 24.719 6.695 1 96 94 GLY A N 1
ATOM 706 C CA . GLY A 1 94 ? -3.719 25.078 8.008 1 96 94 GLY A CA 1
ATOM 707 C C . GLY A 1 94 ? -2.217 24.906 8.125 1 96 94 GLY A C 1
ATOM 708 O O . GLY A 1 94 ? -1.599 24.219 7.312 1 96 94 GLY A O 1
ATOM 709 N N . SER A 1 95 ? -1.688 25.516 9.133 1 97.06 95 SER A N 1
ATOM 710 C CA . SER A 1 95 ? -0.247 25.453 9.352 1 97.06 95 SER A CA 1
ATOM 711 C C . SER A 1 95 ? 0.2 24.016 9.664 1 97.06 95 SER A C 1
ATOM 713 O O . SER A 1 95 ? 1.366 23.672 9.469 1 97.06 95 SER A O 1
ATOM 715 N N . VAL A 1 96 ? -0.724 23.188 10.125 1 97.19 96 VAL A N 1
ATOM 716 C CA . VAL A 1 96 ? -0.378 21.828 10.547 1 97.19 96 VAL A CA 1
ATOM 717 C C . VAL A 1 96 ? -0.399 20.891 9.344 1 97.19 96 VAL A C 1
ATOM 719 O O . VAL A 1 96 ? 0.111 19.781 9.414 1 97.19 96 VAL A O 1
ATOM 722 N N . TYR A 1 97 ? -0.906 21.328 8.172 1 97.88 97 TYR A N 1
ATOM 723 C CA . TYR A 1 97 ? -1.088 20.469 7 1 97.88 97 TYR A CA 1
ATOM 724 C C . TYR A 1 97 ? 0.222 19.797 6.605 1 97.88 97 TYR A C 1
ATOM 726 O O . TYR A 1 97 ? 0.277 18.578 6.453 1 97.88 97 TYR A O 1
ATOM 734 N N . PRO A 1 98 ? 1.372 20.531 6.5 1 98.12 98 PRO A N 1
ATOM 735 C CA . PRO A 1 98 ? 2.611 19.875 6.09 1 98.12 98 PRO A CA 1
ATOM 736 C C . PRO A 1 98 ? 3.051 18.781 7.074 1 98.12 98 PRO A C 1
ATOM 738 O O . PRO A 1 98 ? 3.615 17.766 6.664 1 98.12 98 PRO A O 1
ATOM 741 N N . LEU A 1 99 ? 2.76 18.984 8.32 1 97.75 99 LEU A N 1
ATOM 742 C CA . LEU A 1 99 ? 3.119 18 9.336 1 97.75 99 LEU A CA 1
ATOM 743 C C . LEU A 1 99 ? 2.352 16.703 9.133 1 97.75 99 LEU A C 1
ATOM 745 O O . LEU A 1 99 ? 2.951 15.625 9.055 1 97.75 99 LEU A O 1
ATOM 749 N N . ILE A 1 100 ? 1.024 16.812 8.93 1 97.88 100 ILE A N 1
ATOM 750 C CA . ILE A 1 100 ? 0.151 15.656 8.797 1 97.88 100 ILE A CA 1
ATOM 751 C C . ILE A 1 100 ? 0.434 14.938 7.48 1 97.88 100 ILE A C 1
ATOM 753 O O . ILE A 1 100 ? 0.54 13.711 7.445 1 97.88 100 ILE A O 1
ATOM 757 N N . TYR A 1 101 ? 0.588 15.711 6.418 1 98.56 101 TYR A N 1
ATOM 758 C CA . TYR A 1 101 ? 0.896 15.172 5.102 1 98.56 101 TYR A CA 1
ATOM 759 C C . TYR A 1 101 ? 2.219 14.414 5.117 1 98.56 101 TYR A C 1
ATOM 761 O O . TYR A 1 101 ? 2.291 13.266 4.668 1 98.56 101 TYR A O 1
ATOM 769 N N . SER A 1 102 ? 3.234 15.008 5.668 1 98.62 102 SER A N 1
ATOM 770 C CA . SER A 1 102 ? 4.551 14.383 5.715 1 98.62 102 SER A CA 1
ATOM 771 C C . SER A 1 102 ? 4.535 13.125 6.574 1 98.62 102 SER A C 1
ATOM 773 O O . SER A 1 102 ? 5.184 12.125 6.246 1 98.62 102 SER A O 1
ATOM 775 N N . ASN A 1 103 ? 3.826 13.164 7.691 1 98 103 ASN A N 1
ATOM 776 C CA . ASN A 1 103 ? 3.719 11.984 8.531 1 98 103 ASN A CA 1
ATOM 777 C C . ASN A 1 103 ? 3.078 10.82 7.785 1 98 103 ASN A C 1
ATOM 779 O O . ASN A 1 103 ? 3.533 9.68 7.895 1 98 103 ASN A O 1
ATOM 783 N N . CYS A 1 104 ? 2.025 11.102 7.059 1 98.38 104 CYS A N 1
ATOM 784 C CA . CYS A 1 104 ? 1.399 10.086 6.219 1 98.38 104 CYS A CA 1
ATOM 785 C C . CYS A 1 104 ? 2.379 9.562 5.176 1 98.38 104 CYS A C 1
ATOM 787 O O . CYS A 1 104 ? 2.533 8.344 5.016 1 98.38 104 CYS A O 1
ATOM 789 N N . MET A 1 105 ? 3.025 10.484 4.461 1 98.88 105 MET A N 1
ATOM 790 C CA . MET A 1 105 ? 4.008 10.094 3.451 1 98.88 105 MET A CA 1
ATOM 791 C C . MET A 1 105 ? 5.062 9.164 4.043 1 98.88 105 MET A C 1
ATOM 793 O O . MET A 1 105 ? 5.41 8.148 3.439 1 98.88 105 MET A O 1
ATOM 797 N N . THR A 1 106 ? 5.531 9.531 5.215 1 98.88 106 THR A N 1
ATOM 798 C CA . THR A 1 106 ? 6.547 8.727 5.891 1 98.88 106 THR A CA 1
ATOM 799 C C . THR A 1 106 ? 6.016 7.332 6.203 1 98.88 106 THR A C 1
ATOM 801 O O . THR A 1 106 ? 6.672 6.332 5.902 1 98.88 106 THR A O 1
ATOM 804 N N . GLY A 1 107 ? 4.816 7.25 6.789 1 98.5 107 GLY A N 1
ATOM 805 C CA . GLY A 1 107 ? 4.246 5.965 7.156 1 98.5 107 GLY A CA 1
ATOM 806 C C . GLY A 1 107 ? 4.02 5.051 5.969 1 98.5 107 GLY A C 1
ATOM 807 O O . GLY A 1 107 ? 4.402 3.877 6 1 98.5 107 GLY A O 1
ATOM 808 N N . VAL A 1 108 ? 3.426 5.551 4.918 1 98.75 108 VAL A N 1
ATOM 809 C CA . VAL A 1 108 ? 3.139 4.762 3.723 1 98.75 108 VAL A CA 1
ATOM 810 C C . VAL A 1 108 ? 4.445 4.344 3.055 1 98.75 108 VAL A C 1
ATOM 812 O O . VAL A 1 108 ? 4.566 3.215 2.568 1 98.75 108 VAL A O 1
ATOM 815 N N . THR A 1 109 ? 5.426 5.258 3.035 1 98.94 109 THR A N 1
ATOM 816 C CA . THR A 1 109 ? 6.723 4.957 2.432 1 98.94 109 THR A CA 1
ATOM 817 C C . THR A 1 109 ? 7.441 3.861 3.213 1 98.94 109 THR A C 1
ATOM 819 O O . THR A 1 109 ? 8 2.936 2.621 1 98.94 109 THR A O 1
ATOM 822 N N . LYS A 1 110 ? 7.426 3.955 4.535 1 98.88 110 LYS A N 1
ATOM 823 C CA . LYS A 1 110 ? 8.086 2.938 5.348 1 98.88 110 LYS A CA 1
ATOM 824 C C . LYS A 1 110 ? 7.438 1.569 5.145 1 98.88 110 LYS A C 1
ATOM 826 O O . LYS A 1 110 ? 8.133 0.55 5.117 1 98.88 110 LYS A O 1
ATOM 831 N N . ALA A 1 111 ? 6.156 1.528 5.02 1 98.56 111 ALA A N 1
ATOM 832 C CA . ALA A 1 111 ? 5.473 0.271 4.73 1 98.56 111 ALA A CA 1
ATOM 833 C C . ALA A 1 111 ? 5.914 -0.298 3.385 1 98.56 111 ALA A C 1
ATOM 835 O O . ALA A 1 111 ? 6.102 -1.51 3.248 1 98.56 111 ALA A O 1
ATOM 836 N N . ARG A 1 112 ? 6.074 0.552 2.416 1 98.88 112 ARG A N 1
ATOM 837 C CA . ARG A 1 112 ? 6.547 0.127 1.103 1 98.88 112 ARG A CA 1
ATOM 838 C C . ARG A 1 112 ? 7.969 -0.42 1.184 1 98.88 112 ARG A C 1
ATOM 840 O O . ARG A 1 112 ? 8.289 -1.433 0.556 1 98.88 112 ARG A O 1
ATOM 847 N N . VAL A 1 113 ? 8.812 0.274 1.943 1 98.81 113 VAL A N 1
ATOM 848 C CA . VAL A 1 113 ? 10.188 -0.176 2.131 1 98.81 113 VAL A CA 1
ATOM 849 C C . VAL A 1 113 ? 10.195 -1.602 2.678 1 98.81 113 VAL A C 1
ATOM 851 O O . VAL A 1 113 ? 10.906 -2.467 2.162 1 98.81 113 VAL A O 1
ATOM 854 N N . GLU A 1 114 ? 9.367 -1.817 3.668 1 98.12 114 GLU A N 1
ATOM 855 C CA . GLU A 1 114 ? 9.32 -3.145 4.273 1 98.12 114 GLU A CA 1
ATOM 856 C C . GLU A 1 114 ? 8.805 -4.188 3.283 1 98.12 114 GLU A C 1
ATOM 858 O O . GLU A 1 114 ? 9.312 -5.312 3.246 1 98.12 114 GLU A O 1
ATOM 863 N N . ALA A 1 115 ? 7.832 -3.865 2.51 1 97.38 115 ALA A N 1
ATOM 864 C CA . ALA A 1 115 ? 7.328 -4.781 1.491 1 97.38 115 ALA A CA 1
ATOM 865 C C . ALA A 1 115 ? 8.406 -5.109 0.461 1 97.38 115 ALA A C 1
ATOM 867 O O . ALA A 1 115 ? 8.586 -6.27 0.091 1 97.38 115 ALA A O 1
ATOM 868 N N . LEU A 1 116 ? 9.125 -4.098 0.016 1 98.06 116 LEU A N 1
ATOM 869 C CA . LEU A 1 116 ? 10.164 -4.289 -0.996 1 98.06 116 LEU A CA 1
ATOM 870 C C . LEU A 1 116 ? 11.32 -5.117 -0.444 1 98.06 116 LEU A C 1
ATOM 872 O O . LEU A 1 116 ? 11.922 -5.902 -1.171 1 98.06 116 LEU A O 1
ATOM 876 N N . LYS A 1 117 ? 11.625 -4.906 0.847 1 97.31 117 LYS A N 1
ATOM 877 C CA . LYS A 1 117 ? 12.719 -5.652 1.462 1 97.31 117 LYS A CA 1
ATOM 878 C C . LYS A 1 117 ? 12.461 -7.156 1.402 1 97.31 117 LYS A C 1
ATOM 880 O O . LYS A 1 117 ? 13.398 -7.953 1.419 1 97.31 117 LYS A O 1
ATOM 885 N N . GLN A 1 118 ? 11.211 -7.551 1.328 1 94.62 118 GLN A N 1
ATOM 886 C CA . GLN A 1 118 ? 10.883 -8.969 1.232 1 94.62 118 GLN A CA 1
ATOM 887 C C . GLN A 1 118 ? 11.422 -9.57 -0.064 1 94.62 118 GLN A C 1
ATOM 889 O O . GLN A 1 118 ? 11.758 -10.758 -0.111 1 94.62 118 GLN A O 1
ATOM 894 N N . TYR A 1 119 ? 11.547 -8.781 -1.129 1 95.38 119 TYR A N 1
ATOM 895 C CA . TYR A 1 119 ? 12.078 -9.258 -2.4 1 95.38 119 TYR A CA 1
ATOM 896 C C . TYR A 1 119 ? 13.586 -9.469 -2.316 1 95.38 119 TYR A C 1
ATOM 898 O O . TYR A 1 119 ? 14.18 -10.094 -3.195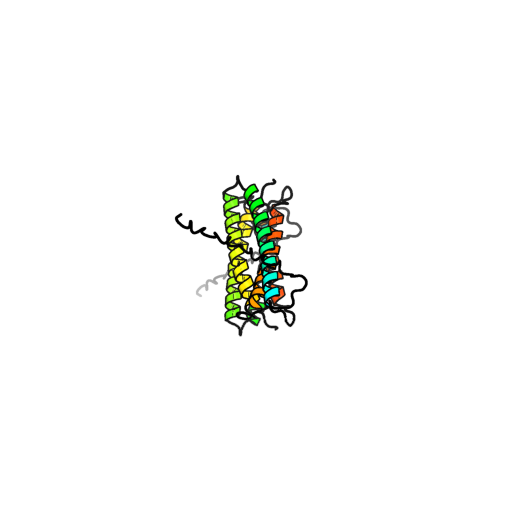 1 95.38 119 TYR A O 1
ATOM 906 N N . LEU A 1 120 ? 14.227 -8.906 -1.279 1 94.44 120 LEU A N 1
ATOM 907 C CA . LEU A 1 120 ? 15.664 -9.055 -1.104 1 94.44 120 LEU A CA 1
ATOM 908 C C . LEU A 1 120 ? 15.984 -10.273 -0.242 1 94.44 120 LEU A C 1
ATOM 910 O O . LEU A 1 120 ? 17.141 -10.695 -0.162 1 94.44 120 LEU A O 1
ATOM 914 N N . LYS A 1 121 ? 14.938 -10.875 0.353 1 90 121 LYS A N 1
ATOM 915 C CA . LYS A 1 121 ? 15.117 -12.016 1.25 1 90 121 LYS A CA 1
ATOM 916 C C . LYS A 1 121 ? 14.398 -13.25 0.724 1 90 121 LYS A C 1
ATOM 918 O O . LYS A 1 121 ? 14.062 -14.156 1.492 1 90 121 LYS A O 1
ATOM 923 N N . CYS A 1 122 ? 14.266 -13.25 -0.465 1 80.94 122 CYS A N 1
ATOM 924 C CA . CYS A 1 122 ? 13.5 -14.359 -1.031 1 80.94 122 CYS A CA 1
ATOM 925 C C . CYS A 1 122 ? 14.117 -15.695 -0.642 1 80.94 122 CYS A C 1
ATOM 927 O O . CYS A 1 122 ? 15.336 -15.867 -0.718 1 80.94 122 CYS A O 1
ATOM 929 N N . GLU A 1 123 ? 13.25 -16.422 0.038 1 75.19 123 GLU A N 1
ATOM 930 C CA . GLU A 1 123 ? 13.711 -17.781 0.332 1 75.19 123 GLU A CA 1
ATOM 931 C C . GLU A 1 123 ? 13.734 -18.641 -0.929 1 75.19 123 GLU A C 1
ATOM 933 O O . GLU A 1 123 ? 13.008 -18.375 -1.886 1 75.19 123 GLU A O 1
ATOM 938 N N . GLU A 1 124 ? 14.609 -19.578 -0.819 1 70 124 GLU A N 1
ATOM 939 C CA . GLU A 1 124 ? 14.664 -20.516 -1.933 1 70 124 GLU A CA 1
ATOM 940 C C . GLU A 1 124 ? 13.312 -21.188 -2.15 1 70 124 GLU A C 1
ATOM 942 O O . GLU A 1 124 ? 12.68 -21.656 -1.195 1 70 124 GLU A O 1
ATOM 947 N N . GLY A 1 125 ? 12.773 -21.062 -3.377 1 76.44 125 GLY A N 1
ATOM 948 C CA . GLY A 1 125 ? 11.531 -21.734 -3.713 1 76.44 125 GLY A CA 1
ATOM 949 C C . GLY A 1 125 ? 10.312 -20.844 -3.602 1 76.44 125 GLY A C 1
ATOM 950 O O . GLY A 1 125 ? 9.195 -21.266 -3.887 1 76.44 125 GLY A O 1
ATOM 951 N N . ASP A 1 126 ? 10.547 -19.688 -3.166 1 84.44 126 ASP A N 1
ATOM 952 C CA . ASP A 1 126 ? 9.414 -18.766 -3.104 1 84.44 126 ASP A CA 1
ATOM 953 C C . ASP A 1 126 ? 8.984 -18.328 -4.5 1 84.44 126 ASP A C 1
ATOM 955 O O . ASP A 1 126 ? 9.641 -17.5 -5.125 1 84.44 126 ASP A O 1
ATOM 959 N N . LEU A 1 127 ? 7.828 -18.766 -4.949 1 86.69 127 LEU A N 1
ATOM 960 C CA . LEU A 1 127 ? 7.363 -18.578 -6.316 1 86.69 127 LEU A CA 1
ATOM 961 C C . LEU A 1 127 ? 6.754 -17.188 -6.492 1 86.69 127 LEU A C 1
ATOM 963 O O . LEU A 1 127 ? 6.492 -16.766 -7.621 1 86.69 127 LEU A O 1
ATOM 967 N N . GLY A 1 128 ? 6.535 -16.531 -5.355 1 87.75 128 GLY A N 1
ATOM 968 C CA . GLY A 1 128 ? 6.027 -15.172 -5.395 1 87.75 128 GLY A CA 1
ATOM 969 C C . GLY A 1 128 ? 7.121 -14.125 -5.32 1 87.75 128 GLY A C 1
ATOM 970 O O . GLY A 1 128 ? 6.844 -12.938 -5.133 1 87.75 128 GLY A O 1
ATOM 971 N N . CYS A 1 129 ? 8.305 -14.609 -5.379 1 89.56 129 CYS A N 1
ATOM 972 C CA . CYS A 1 129 ? 9.461 -13.727 -5.355 1 89.56 129 CYS A CA 1
ATOM 973 C C . CYS A 1 129 ? 10.203 -13.758 -6.688 1 89.56 129 CYS A C 1
ATOM 975 O O . CYS A 1 129 ? 11.094 -14.586 -6.887 1 89.56 129 CYS A O 1
ATOM 977 N N . PRO A 1 130 ? 9.969 -12.766 -7.562 1 91.69 130 PRO A N 1
ATOM 978 C CA . PRO A 1 130 ? 10.555 -12.773 -8.906 1 91.69 130 PRO A CA 1
ATOM 979 C C . PRO A 1 130 ? 11.953 -12.172 -8.945 1 91.69 130 PRO A C 1
ATOM 981 O O . PRO A 1 130 ? 12.523 -11.992 -10.023 1 91.69 130 PRO A O 1
ATOM 984 N N . VAL A 1 131 ? 12.492 -11.875 -7.781 1 92.88 131 VAL 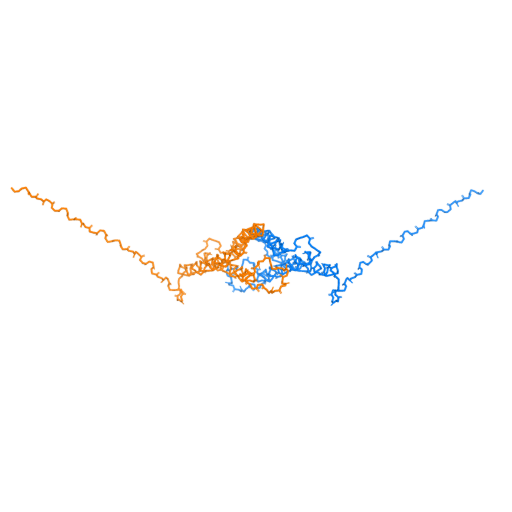A N 1
ATOM 985 C CA . VAL A 1 131 ? 13.797 -11.227 -7.695 1 92.88 131 VAL A CA 1
ATOM 986 C C . VAL A 1 131 ? 14.875 -12.266 -7.406 1 92.88 131 VAL A C 1
ATOM 988 O O . VAL A 1 131 ? 14.844 -12.914 -6.355 1 92.88 131 VAL A O 1
ATOM 991 N N . PRO A 1 132 ? 15.766 -12.477 -8.328 1 87.5 132 PRO A N 1
ATOM 992 C CA . PRO A 1 132 ? 16.812 -13.484 -8.102 1 87.5 132 PRO A CA 1
ATOM 993 C C . PRO A 1 132 ? 17.75 -13.109 -6.961 1 87.5 132 PRO A C 1
ATOM 995 O O . PRO A 1 132 ? 17.781 -11.945 -6.539 1 87.5 132 PRO A O 1
ATOM 998 N N . GLY A 1 133 ? 18.328 -14.117 -6.34 1 79.5 133 GLY A N 1
ATOM 999 C CA . GLY A 1 133 ? 19.328 -13.852 -5.324 1 79.5 133 GLY A CA 1
ATOM 1000 C C . GLY A 1 133 ? 20.469 -12.969 -5.82 1 79.5 133 GLY A C 1
ATOM 1001 O O . GLY A 1 133 ? 20.625 -12.773 -7.027 1 79.5 133 GLY A O 1
ATOM 1002 N N . ALA A 1 134 ? 21.078 -12.43 -4.898 1 69.31 134 ALA A N 1
ATOM 1003 C CA . ALA A 1 134 ? 22.203 -11.57 -5.246 1 69.31 134 ALA A CA 1
ATOM 1004 C C . ALA A 1 134 ? 23.312 -12.375 -5.918 1 69.31 134 ALA A C 1
ATOM 1006 O O . ALA A 1 134 ? 23.5 -13.555 -5.625 1 69.31 134 ALA A O 1
ATOM 1007 N N . MET B 1 1 ? -63.844 -41.562 -30.594 1 44.5 1 MET B N 1
ATOM 1008 C CA . MET B 1 1 ? -63.031 -41.312 -29.391 1 44.5 1 MET B CA 1
ATOM 1009 C C . MET B 1 1 ? -61.625 -40.875 -29.75 1 44.5 1 MET B C 1
ATOM 1011 O O . MET B 1 1 ? -60.875 -41.625 -30.375 1 44.5 1 MET B O 1
ATOM 1015 N N . SER B 1 2 ? -61.375 -39.594 -30.156 1 56.81 2 SER B N 1
ATOM 1016 C CA . SER B 1 2 ? -60.125 -39 -30.531 1 56.81 2 SER B CA 1
ATOM 1017 C C . SER B 1 2 ? -59.062 -39.188 -29.438 1 56.81 2 SER B C 1
ATOM 1019 O O . SER B 1 2 ? -59.375 -39.094 -28.25 1 56.81 2 SER B O 1
ATOM 1021 N N . PRO B 1 3 ? -57.969 -40.031 -29.688 1 60.72 3 PRO B N 1
ATOM 1022 C CA . PRO B 1 3 ? -56.906 -40.281 -28.688 1 60.72 3 PRO B CA 1
ATOM 1023 C C . PRO B 1 3 ? -56.25 -39 -28.219 1 60.72 3 PRO B C 1
ATOM 1025 O O . PRO B 1 3 ? -55.875 -38.156 -29.031 1 60.72 3 PRO B O 1
ATOM 1028 N N . ARG B 1 4 ? -56.656 -38.312 -27.125 1 59.56 4 ARG B N 1
ATOM 1029 C CA . ARG B 1 4 ? -55.938 -37.219 -26.484 1 59.56 4 ARG B CA 1
ATOM 1030 C C . ARG B 1 4 ? -54.469 -37.594 -26.25 1 59.56 4 ARG B C 1
ATOM 1032 O O . ARG B 1 4 ? -54.156 -38.594 -25.609 1 59.56 4 ARG B O 1
ATOM 1039 N N . LEU B 1 5 ? -53.562 -37.312 -27.172 1 57.59 5 LEU B N 1
ATOM 1040 C CA . LEU B 1 5 ? -52.125 -37.406 -26.953 1 57.59 5 LEU B CA 1
ATOM 1041 C C . LEU B 1 5 ? -51.719 -36.656 -25.703 1 57.59 5 LEU B C 1
ATOM 1043 O O . LEU B 1 5 ? -51.938 -35.438 -25.594 1 57.59 5 LEU B O 1
ATOM 1047 N N . PHE B 1 6 ? -51.656 -37.281 -24.531 1 56.94 6 PHE B N 1
ATOM 1048 C CA . PHE B 1 6 ? -51.125 -36.688 -23.297 1 56.94 6 PHE B CA 1
ATOM 1049 C C . PHE B 1 6 ? -49.656 -36.281 -23.484 1 56.94 6 PHE B C 1
ATOM 1051 O O . PHE B 1 6 ? -48.812 -37.125 -23.828 1 56.94 6 PHE B O 1
ATOM 1058 N N . LEU B 1 7 ? -49.406 -35.062 -23.812 1 57.53 7 LEU B N 1
ATOM 1059 C CA . LEU B 1 7 ? -48.062 -34.5 -23.812 1 57.53 7 LEU B CA 1
ATOM 1060 C C . LEU B 1 7 ? -47.406 -34.688 -22.453 1 57.53 7 LEU B C 1
ATOM 1062 O O . LEU B 1 7 ? -47.875 -34.188 -21.438 1 57.53 7 LEU B O 1
ATOM 1066 N N . LEU B 1 8 ? -46.656 -35.812 -22.25 1 57.28 8 LEU B N 1
ATOM 1067 C CA . LEU B 1 8 ? -45.875 -36.031 -21.062 1 57.28 8 LEU B CA 1
ATOM 1068 C C . LEU B 1 8 ? -44.875 -34.875 -20.859 1 57.28 8 LEU B C 1
ATOM 1070 O O . LEU B 1 8 ? -43.969 -34.688 -21.688 1 57.28 8 LEU B O 1
ATOM 1074 N N . LEU B 1 9 ? -45.25 -33.75 -20.219 1 60.12 9 LEU B N 1
ATOM 1075 C CA . LEU B 1 9 ? -44.312 -32.688 -19.797 1 60.12 9 LEU B CA 1
ATOM 1076 C C . LEU B 1 9 ? -43.188 -33.281 -18.938 1 60.12 9 LEU B C 1
ATOM 1078 O O . LEU B 1 9 ? -43.469 -33.75 -17.828 1 60.12 9 LEU B O 1
ATOM 1082 N N . THR B 1 10 ? -42.062 -33.781 -19.484 1 61.31 10 THR B N 1
ATOM 1083 C CA . THR B 1 10 ? -40.875 -34.188 -18.719 1 61.31 10 THR B CA 1
ATOM 1084 C C . THR B 1 10 ? -40.344 -33.031 -17.891 1 61.31 10 THR B C 1
ATOM 1086 O O . THR B 1 10 ? -40.031 -31.969 -18.438 1 61.31 10 THR B O 1
ATOM 1089 N N . PRO B 1 11 ? -40.5 -33 -16.562 1 60.69 11 PRO B N 1
ATOM 1090 C CA . PRO B 1 11 ? -39.844 -31.953 -15.773 1 60.69 11 PRO B CA 1
ATOM 1091 C C . PRO B 1 11 ? -38.344 -31.891 -15.984 1 60.69 11 PRO B C 1
ATOM 1093 O O . PRO B 1 11 ? -37.656 -32.938 -15.969 1 60.69 11 PRO B O 1
ATOM 1096 N N . LEU B 1 12 ? -37.875 -30.812 -16.594 1 59.88 12 LEU B N 1
ATOM 1097 C CA . LEU B 1 12 ? -36.438 -30.516 -16.641 1 59.88 12 LEU B CA 1
ATOM 1098 C C . LEU B 1 12 ? -35.875 -30.391 -15.242 1 59.88 12 LEU B C 1
ATOM 1100 O O . LEU B 1 12 ? -36.219 -29.469 -14.5 1 59.88 12 LEU B O 1
ATOM 1104 N N . LEU B 1 13 ? -35.375 -31.469 -14.648 1 57.53 13 LEU B N 1
ATOM 1105 C CA . LEU B 1 13 ? -34.625 -31.391 -13.398 1 57.53 13 LEU B CA 1
ATOM 1106 C C . LEU B 1 13 ? -33.438 -30.469 -13.539 1 57.53 13 LEU B C 1
ATOM 1108 O O . LEU B 1 13 ? -32.5 -30.75 -14.289 1 57.53 13 LEU B O 1
ATOM 1112 N N . PHE B 1 14 ? -33.562 -29.188 -13.164 1 58.56 14 PHE B N 1
ATOM 1113 C CA . PHE B 1 14 ? -32.438 -28.297 -12.984 1 58.56 14 PHE B CA 1
ATOM 1114 C C . PHE B 1 14 ? -31.453 -28.859 -11.969 1 58.56 14 PHE B C 1
ATOM 1116 O O . PHE B 1 14 ? -31.703 -28.828 -10.766 1 58.56 14 PHE B O 1
ATOM 1123 N N . THR B 1 15 ? -30.641 -29.719 -12.234 1 55.5 15 THR B N 1
ATOM 1124 C CA . THR B 1 15 ? -29.531 -30.094 -11.352 1 55.5 15 THR B CA 1
ATOM 1125 C C . THR B 1 15 ? -28.672 -28.875 -11.023 1 55.5 15 THR B C 1
ATOM 1127 O O . THR B 1 15 ? -28.078 -28.266 -11.914 1 55.5 15 THR B O 1
ATOM 1130 N N . SER B 1 16 ? -29.016 -28.141 -9.977 1 55.56 16 SER B N 1
ATOM 1131 C CA . SER B 1 16 ? -28.062 -27.172 -9.438 1 55.56 16 SER B CA 1
ATOM 1132 C C . SER B 1 16 ? -26.688 -27.812 -9.234 1 55.56 16 SER B C 1
ATOM 1134 O O . SER B 1 16 ? -26.531 -28.734 -8.43 1 55.56 16 SER B O 1
ATOM 1136 N N . LEU B 1 17 ? -25.875 -27.859 -10.211 1 52.09 17 LEU B N 1
ATOM 1137 C CA . LEU B 1 17 ? -24.484 -28.141 -9.914 1 52.09 17 LEU B CA 1
ATOM 1138 C C . LEU B 1 17 ? -24.047 -27.453 -8.617 1 52.09 17 LEU B C 1
ATOM 1140 O O . LEU B 1 17 ? -23.891 -26.234 -8.578 1 52.09 17 LEU B O 1
ATOM 1144 N N . ALA B 1 18 ? -24.484 -27.984 -7.574 1 52 18 ALA B N 1
ATOM 1145 C CA . ALA B 1 18 ? -23.844 -27.531 -6.336 1 52 18 ALA B CA 1
ATOM 1146 C C . ALA B 1 18 ? -22.328 -27.5 -6.484 1 52 18 ALA B C 1
ATOM 1148 O O . ALA B 1 18 ? -21.688 -28.516 -6.734 1 52 18 ALA B O 1
ATOM 1149 N N . HIS B 1 19 ? -21.766 -26.453 -6.93 1 54.94 19 HIS B N 1
ATOM 1150 C CA . HIS B 1 19 ? -20.312 -26.328 -6.84 1 54.94 19 HIS B CA 1
ATOM 1151 C C . HIS B 1 19 ? -19.812 -26.75 -5.465 1 54.94 19 HIS B C 1
ATOM 1153 O O . HIS B 1 19 ? -20.234 -26.219 -4.445 1 54.94 19 HIS B O 1
ATOM 1159 N N . ALA B 1 20 ? -19.703 -27.969 -5.312 1 56.28 20 ALA B N 1
ATOM 1160 C CA . ALA B 1 20 ? -19.156 -28.5 -4.062 1 56.28 20 ALA B CA 1
ATOM 1161 C C . ALA B 1 20 ? -18.109 -27.547 -3.486 1 56.28 20 ALA B C 1
ATOM 1163 O O . ALA B 1 20 ? -17.234 -27.078 -4.207 1 56.28 20 ALA B O 1
ATOM 1164 N N . ALA B 1 21 ? -18.375 -27 -2.352 1 64.12 21 ALA B N 1
ATOM 1165 C CA . ALA B 1 21 ? -17.406 -26.172 -1.62 1 64.12 21 ALA B CA 1
ATOM 1166 C C . ALA B 1 21 ? -16.047 -26.844 -1.589 1 64.12 21 ALA B C 1
ATOM 1168 O O . ALA B 1 21 ? -15.93 -28.031 -1.254 1 64.12 21 ALA B O 1
ATOM 1169 N N . VAL B 1 22 ? -15.148 -26.328 -2.445 1 74.5 22 VAL B N 1
ATOM 1170 C CA . VAL B 1 22 ? -13.781 -26.828 -2.516 1 74.5 22 VAL B CA 1
ATOM 1171 C C . VAL B 1 22 ? -13.203 -26.969 -1.107 1 74.5 22 VAL B C 1
ATOM 1173 O O . VAL B 1 22 ? -13.469 -26.125 -0.242 1 74.5 22 VAL B O 1
ATOM 1176 N N . ASP B 1 23 ? -12.625 -28.156 -0.81 1 81.19 23 ASP B N 1
ATOM 1177 C CA . ASP B 1 23 ? -11.977 -28.375 0.474 1 81.19 23 ASP B CA 1
ATOM 1178 C C . ASP B 1 23 ? -10.586 -27.75 0.5 1 81.19 23 ASP B C 1
ATOM 1180 O O . ASP B 1 23 ? -9.594 -28.391 0.15 1 81.19 23 ASP B O 1
ATOM 1184 N N . CYS B 1 24 ? -10.438 -26.609 0.94 1 86.69 24 CYS B N 1
ATOM 1185 C CA . CYS B 1 24 ? -9.195 -25.859 0.887 1 86.69 24 CYS B CA 1
ATOM 1186 C C . CYS B 1 24 ? -8.242 -26.297 1.994 1 86.69 24 CYS B C 1
ATOM 1188 O O . CYS B 1 24 ? -7.035 -26.062 1.909 1 86.69 24 CYS B O 1
ATOM 1190 N N . ALA B 1 25 ? -8.758 -26.906 2.951 1 84.44 25 ALA B N 1
ATOM 1191 C CA . ALA B 1 25 ? -7.918 -27.359 4.062 1 84.44 25 ALA B CA 1
ATOM 1192 C C . ALA B 1 25 ? -7.016 -28.516 3.637 1 84.44 25 ALA B C 1
ATOM 1194 O O . ALA B 1 25 ? -5.934 -28.703 4.199 1 84.44 25 ALA B O 1
ATOM 1195 N N . ASN B 1 26 ? -7.387 -29.188 2.654 1 85.75 26 ASN B N 1
ATOM 1196 C CA . ASN B 1 26 ? -6.633 -30.359 2.193 1 85.75 26 ASN B CA 1
ATOM 1197 C C . ASN B 1 26 ? -6.383 -30.297 0.689 1 85.75 26 ASN B C 1
ATOM 1199 O O . ASN B 1 26 ? -6.48 -31.312 0.001 1 85.75 26 ASN B O 1
ATOM 1203 N N . ALA B 1 27 ? -6.137 -29.062 0.188 1 84.94 27 ALA B N 1
ATOM 1204 C CA . ALA B 1 27 ? -5.883 -28.953 -1.246 1 84.94 27 ALA B CA 1
ATOM 1205 C C . ALA B 1 27 ? -4.621 -29.719 -1.641 1 84.94 27 ALA B C 1
ATOM 1207 O O . ALA B 1 27 ? -3.559 -29.516 -1.046 1 84.94 27 ALA B O 1
ATOM 1208 N N . SER B 1 28 ? -4.809 -30.672 -2.568 1 87.31 28 SER B N 1
ATOM 1209 C CA . SER B 1 28 ? -3.66 -31.5 -2.895 1 87.31 28 SER B CA 1
ATOM 1210 C C . SER B 1 28 ? -3.277 -31.375 -4.363 1 87.31 28 SER B C 1
ATOM 1212 O O . SER B 1 28 ? -2.287 -31.953 -4.809 1 87.31 28 SER B O 1
ATOM 1214 N N . ASP B 1 29 ? -4.043 -30.688 -5.172 1 93.75 29 ASP B N 1
ATOM 1215 C CA . ASP B 1 29 ? -3.697 -30.469 -6.57 1 93.75 29 ASP B CA 1
ATOM 1216 C C . ASP B 1 29 ? -3.711 -28.984 -6.918 1 93.75 29 ASP B C 1
ATOM 1218 O O . ASP B 1 29 ? -4.309 -28.188 -6.195 1 93.75 29 ASP B O 1
ATOM 1222 N N . GLN B 1 30 ? -3.037 -28.703 -8.062 1 95.56 30 GLN B N 1
ATOM 1223 C CA . GLN B 1 30 ? -2.83 -27.297 -8.43 1 95.56 30 GLN B CA 1
ATOM 1224 C C . GLN B 1 30 ? -4.16 -26.594 -8.68 1 95.56 30 GLN B C 1
ATOM 1226 O O . GLN B 1 30 ? -4.336 -25.438 -8.281 1 95.56 30 GLN B O 1
ATOM 1231 N N . SER B 1 31 ? -5.051 -27.266 -9.312 1 95.19 31 SER B N 1
ATOM 1232 C CA . SER B 1 31 ? -6.348 -26.672 -9.625 1 95.19 31 SER B CA 1
ATOM 1233 C C . SER B 1 31 ? -7.109 -26.312 -8.359 1 95.19 31 SER B C 1
ATOM 1235 O O . SER B 1 31 ? -7.676 -25.219 -8.258 1 95.19 31 SER B O 1
ATOM 1237 N N . THR B 1 32 ? -7.098 -27.188 -7.418 1 95.69 32 THR B N 1
ATOM 1238 C CA . THR B 1 32 ? -7.762 -26.938 -6.141 1 95.69 32 THR B CA 1
ATOM 1239 C C . THR B 1 32 ? -7.066 -25.812 -5.383 1 95.69 32 THR B C 1
ATOM 1241 O O . THR B 1 32 ? -7.723 -24.938 -4.82 1 95.69 32 THR B O 1
ATOM 1244 N N . MET B 1 33 ? -5.812 -25.766 -5.367 1 96.94 33 MET B N 1
ATOM 1245 C CA . MET B 1 33 ? -5.059 -24.703 -4.703 1 96.94 33 MET B CA 1
ATOM 1246 C C . MET B 1 33 ? -5.375 -23.344 -5.324 1 96.94 33 MET B C 1
ATOM 1248 O O . MET B 1 33 ? -5.527 -22.359 -4.609 1 96.94 33 MET B O 1
ATOM 1252 N N . ASN B 1 34 ? -5.484 -23.312 -6.664 1 97.5 34 ASN B N 1
ATOM 1253 C CA . ASN B 1 34 ? -5.855 -22.078 -7.348 1 97.5 34 ASN B CA 1
ATOM 1254 C C . ASN B 1 34 ? -7.234 -21.578 -6.91 1 97.5 34 ASN B C 1
ATOM 1256 O O . ASN B 1 34 ? -7.414 -20.391 -6.637 1 97.5 34 ASN B O 1
ATOM 1260 N N . GLN B 1 35 ? -8.125 -22.531 -6.875 1 96.44 35 GLN B N 1
ATOM 1261 C CA . GLN B 1 35 ? -9.492 -22.188 -6.484 1 96.44 35 GLN B CA 1
ATOM 1262 C C . GLN B 1 35 ? -9.531 -21.656 -5.055 1 96.44 35 GLN B C 1
ATOM 1264 O O . GLN B 1 35 ? -10.211 -20.656 -4.773 1 96.44 35 GLN B O 1
ATOM 1269 N N . CYS B 1 36 ? -8.828 -22.266 -4.164 1 97.75 36 CYS B N 1
ATOM 1270 C CA . CYS B 1 36 ? -8.797 -21.859 -2.766 1 97.75 36 CYS B CA 1
ATOM 1271 C C . CYS B 1 36 ? -8.172 -20.469 -2.621 1 97.75 36 CYS B C 1
ATOM 1273 O O . CYS B 1 36 ? -8.688 -19.625 -1.877 1 97.75 36 CYS B O 1
ATOM 1275 N N . ALA B 1 37 ? -7.133 -20.234 -3.324 1 97.69 37 ALA B N 1
ATOM 1276 C CA . ALA B 1 37 ? -6.492 -18.922 -3.289 1 97.69 37 ALA B CA 1
ATOM 1277 C C . ALA B 1 37 ? -7.438 -17.844 -3.807 1 97.69 37 ALA B C 1
ATOM 1279 O O . ALA B 1 37 ? -7.488 -16.75 -3.258 1 97.69 37 ALA B O 1
ATOM 1280 N N . GLY B 1 38 ? -8.117 -18.156 -4.879 1 97.94 38 GLY B N 1
ATOM 1281 C CA . GLY B 1 38 ? -9.109 -17.219 -5.398 1 97.94 38 GLY B CA 1
ATOM 1282 C C . GLY B 1 38 ? -10.203 -16.906 -4.402 1 97.94 38 GLY B C 1
ATOM 1283 O O . GLY B 1 38 ? -10.648 -15.758 -4.301 1 97.94 38 GLY B O 1
ATOM 1284 N N . GLN B 1 39 ? -10.68 -17.906 -3.676 1 97.56 39 GLN B N 1
ATOM 1285 C CA . GLN B 1 39 ? -11.711 -17.703 -2.662 1 97.56 39 GLN B CA 1
ATOM 1286 C C . GLN B 1 39 ? -11.203 -16.828 -1.529 1 97.56 39 GLN B C 1
ATOM 1288 O O . GLN B 1 39 ? -11.945 -15.977 -1.019 1 97.56 39 GLN B O 1
ATOM 1293 N N . GLU B 1 40 ? -10.016 -17.031 -1.14 1 98.06 40 GLU B N 1
ATOM 1294 C CA . GLU B 1 40 ? -9.43 -16.188 -0.104 1 98.06 40 GLU B CA 1
ATOM 1295 C C . GLU B 1 40 ? -9.359 -14.727 -0.554 1 98.06 40 GLU B C 1
ATOM 1297 O O . GLU B 1 40 ? -9.641 -13.82 0.227 1 98.06 40 GLU B O 1
ATOM 1302 N N . PHE B 1 41 ? -8.953 -14.547 -1.835 1 98.69 41 PHE B N 1
ATOM 1303 C CA . PHE B 1 41 ? -8.914 -13.188 -2.35 1 98.69 41 PHE B CA 1
ATOM 1304 C C . PHE B 1 41 ? -10.305 -12.57 -2.367 1 98.69 41 PHE B C 1
ATOM 1306 O O . PHE B 1 41 ? -10.477 -11.406 -2.002 1 98.69 41 PHE B O 1
ATOM 1313 N N . LYS B 1 42 ? -11.258 -13.328 -2.789 1 98.5 42 LYS B N 1
ATOM 1314 C CA . LYS B 1 42 ? -12.625 -12.828 -2.818 1 98.5 42 LYS B CA 1
ATOM 1315 C C . LYS B 1 42 ? -13.094 -12.414 -1.426 1 98.5 42 LYS B C 1
ATOM 1317 O O . LYS B 1 42 ? -13.781 -11.406 -1.272 1 98.5 42 LYS B O 1
ATOM 1322 N N . ALA B 1 43 ? -12.781 -13.188 -0.426 1 98.62 43 ALA B N 1
ATOM 1323 C CA . ALA B 1 43 ? -13.141 -12.852 0.949 1 98.62 43 ALA B CA 1
ATOM 1324 C C . ALA B 1 43 ? -12.469 -11.547 1.386 1 98.62 43 ALA B C 1
ATOM 1326 O O . ALA B 1 43 ? -13.109 -10.688 2 1 98.62 43 ALA B O 1
ATOM 1327 N N . ALA 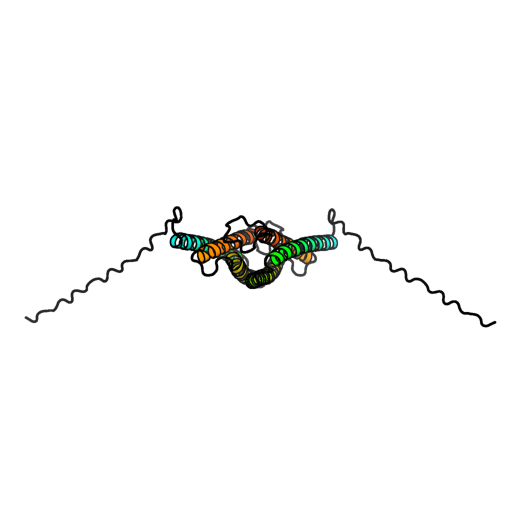B 1 44 ? -11.188 -11.391 1.104 1 98.81 44 ALA B N 1
ATOM 1328 C CA . ALA B 1 44 ? -10.469 -10.164 1.431 1 98.81 44 ALA B CA 1
ATOM 1329 C C . ALA B 1 44 ? -11.07 -8.961 0.705 1 98.81 44 ALA B C 1
ATOM 1331 O O . ALA B 1 44 ? -11.211 -7.887 1.288 1 98.81 44 ALA B O 1
ATOM 1332 N N . ASP B 1 45 ? -11.367 -9.18 -0.551 1 98.88 45 ASP B N 1
ATOM 1333 C CA . ASP B 1 45 ? -11.961 -8.117 -1.358 1 98.88 45 ASP B CA 1
ATOM 1334 C C . ASP B 1 45 ? -13.32 -7.695 -0.802 1 98.88 45 ASP B C 1
ATOM 1336 O O . ASP B 1 45 ? -13.648 -6.508 -0.784 1 98.88 45 ASP B O 1
ATOM 1340 N N . LYS B 1 46 ? -14.07 -8.672 -0.402 1 98.88 46 LYS B N 1
ATOM 1341 C CA . LYS B 1 46 ? -15.352 -8.375 0.229 1 98.88 46 LYS B CA 1
ATOM 1342 C C . LYS B 1 46 ? -15.164 -7.543 1.495 1 98.88 46 LYS B C 1
ATOM 1344 O O . LYS B 1 46 ? -15.898 -6.578 1.728 1 98.88 46 LYS B O 1
ATOM 1349 N N . GLU B 1 47 ? -14.25 -7.941 2.311 1 98.88 47 GLU B N 1
ATOM 1350 C CA . GLU B 1 47 ? -13.961 -7.176 3.52 1 98.88 47 GLU B CA 1
ATOM 1351 C C . GLU B 1 47 ? -13.516 -5.758 3.182 1 98.88 47 GLU B C 1
ATOM 1353 O O . GLU B 1 47 ? -13.961 -4.797 3.812 1 98.88 47 GLU B O 1
ATOM 1358 N N . LEU B 1 48 ? -12.625 -5.637 2.215 1 98.94 48 LEU B N 1
ATOM 1359 C CA . LEU B 1 48 ? -12.18 -4.324 1.767 1 98.94 48 LEU B CA 1
ATOM 1360 C C . LEU B 1 48 ? -13.359 -3.441 1.391 1 98.94 48 LEU B C 1
ATOM 1362 O O . LEU B 1 48 ? -13.445 -2.291 1.827 1 98.94 48 LEU B O 1
ATOM 1366 N N . ASN B 1 49 ? -14.227 -4 0.615 1 98.75 49 ASN B N 1
ATOM 1367 C CA . ASN B 1 49 ? -15.391 -3.242 0.156 1 98.75 49 ASN B CA 1
ATOM 1368 C C . ASN B 1 49 ? -16.281 -2.832 1.319 1 98.75 49 ASN B C 1
ATOM 1370 O O . ASN B 1 49 ? -16.812 -1.716 1.344 1 98.75 49 ASN B O 1
ATOM 1374 N N . THR B 1 50 ? -16.453 -3.684 2.252 1 98.81 50 THR B N 1
ATOM 1375 C CA . THR B 1 50 ? -17.266 -3.391 3.426 1 98.81 50 THR B CA 1
ATOM 1376 C C . THR B 1 50 ? -16.688 -2.219 4.211 1 98.81 50 THR B C 1
ATOM 1378 O O . THR B 1 50 ? -17.406 -1.268 4.539 1 98.81 50 THR B O 1
ATOM 1381 N N . VAL B 1 51 ? -15.422 -2.314 4.527 1 98.69 51 VAL B N 1
ATOM 1382 C CA . VAL B 1 51 ? -14.75 -1.27 5.293 1 98.69 51 VAL B CA 1
ATOM 1383 C C . VAL B 1 51 ? -14.766 0.041 4.512 1 98.69 51 VAL B C 1
ATOM 1385 O O . VAL B 1 51 ? -15.047 1.104 5.074 1 98.69 51 VAL B O 1
ATOM 1388 N N . TYR B 1 52 ? -14.5 -0.032 3.227 1 98.75 52 TYR B N 1
ATOM 1389 C CA . TYR B 1 52 ? -14.508 1.139 2.357 1 98.75 52 TYR B CA 1
ATOM 1390 C C . TYR B 1 52 ? -15.867 1.821 2.373 1 98.75 52 TYR B C 1
ATOM 1392 O O . TYR B 1 52 ? -15.953 3.047 2.469 1 98.75 52 TYR B O 1
ATOM 1400 N N . GLN B 1 53 ? -16.906 1.06 2.307 1 98.25 53 GLN B N 1
ATOM 1401 C CA . GLN B 1 53 ? -18.25 1.6 2.311 1 98.25 53 GLN B CA 1
ATOM 1402 C C . GLN B 1 53 ? -18.578 2.256 3.65 1 98.25 53 GLN B C 1
ATOM 1404 O O . GLN B 1 53 ? -19.281 3.268 3.697 1 98.25 53 GLN B O 1
ATOM 1409 N N . GLN B 1 54 ? -18.172 1.674 4.734 1 97.88 54 GLN B N 1
ATOM 1410 C CA . GLN B 1 54 ? -18.359 2.285 6.043 1 97.88 54 GLN B CA 1
ATOM 1411 C C . GLN B 1 54 ? -17.734 3.672 6.105 1 97.88 54 GLN B C 1
ATOM 1413 O O . GLN B 1 54 ? -18.328 4.617 6.609 1 97.88 54 GLN B O 1
ATOM 1418 N N . ILE B 1 55 ? -16.516 3.781 5.574 1 97.69 55 ILE B N 1
ATOM 1419 C CA . ILE B 1 55 ? -15.82 5.062 5.574 1 97.69 55 ILE B CA 1
ATOM 1420 C C . ILE B 1 55 ? -16.562 6.055 4.68 1 97.69 55 ILE B C 1
ATOM 1422 O O . ILE B 1 55 ? -16.766 7.207 5.062 1 97.69 55 ILE B O 1
ATOM 1426 N N . THR B 1 56 ? -16.953 5.582 3.48 1 97.62 56 THR B N 1
ATOM 1427 C CA . THR B 1 56 ? -17.656 6.434 2.529 1 97.62 56 THR B CA 1
ATOM 1428 C C . THR B 1 56 ? -18.953 6.961 3.135 1 97.62 56 THR B C 1
ATOM 1430 O O . THR B 1 56 ? -19.312 8.117 2.922 1 97.62 56 THR B O 1
ATOM 1433 N N . ALA B 1 57 ? -19.625 6.121 3.887 1 97.12 57 ALA B N 1
ATOM 1434 C CA . ALA B 1 57 ? -20.875 6.516 4.539 1 97.12 57 ALA B CA 1
ATOM 1435 C C . ALA B 1 57 ? -20.625 7.645 5.539 1 97.12 57 ALA B C 1
ATOM 1437 O O . ALA B 1 57 ? -21.453 8.547 5.676 1 97.12 57 ALA B O 1
ATOM 1438 N N . ARG B 1 58 ? -19.531 7.617 6.184 1 95.81 58 ARG B N 1
ATOM 1439 C CA . ARG B 1 58 ? -19.203 8.625 7.184 1 95.81 58 ARG B CA 1
ATOM 1440 C C . ARG B 1 58 ? -18.812 9.945 6.527 1 95.81 58 ARG B C 1
ATOM 1442 O O . ARG B 1 58 ? -18.75 10.984 7.191 1 95.81 58 ARG B O 1
ATOM 1449 N N . LEU B 1 59 ? -18.5 9.883 5.23 1 96.75 59 LEU B N 1
ATOM 1450 C CA . LEU B 1 59 ? -18.094 11.078 4.512 1 96.75 59 LEU B CA 1
ATOM 1451 C C . LEU B 1 59 ? -19.25 11.672 3.719 1 96.75 59 LEU B C 1
ATOM 1453 O O . LEU B 1 59 ? -19.047 12.5 2.834 1 96.75 59 LEU B O 1
ATOM 1457 N N . LYS B 1 60 ? -20.484 11.203 3.998 1 95.75 60 LYS B N 1
ATOM 1458 C CA . LYS B 1 60 ? -21.672 11.609 3.25 1 95.75 60 LYS B CA 1
ATOM 1459 C C . LYS B 1 60 ? -21.797 13.133 3.205 1 95.75 60 LYS B C 1
ATOM 1461 O O . LYS B 1 60 ? -22.266 13.688 2.207 1 95.75 60 LYS B O 1
ATOM 1466 N N . ASP B 1 61 ? -21.406 13.898 4.234 1 96 61 ASP B N 1
ATOM 1467 C CA . ASP B 1 61 ? -21.531 15.344 4.309 1 96 61 ASP B CA 1
ATOM 1468 C C . ASP B 1 61 ? -20.234 16.047 3.92 1 96 61 ASP B C 1
ATOM 1470 O O . ASP B 1 61 ? -20.062 17.234 4.168 1 96 61 ASP B O 1
ATOM 1474 N N . ASN B 1 62 ? -19.297 15.344 3.434 1 96.12 62 ASN B N 1
ATOM 1475 C CA . ASN B 1 62 ? -18 15.859 2.979 1 96.12 62 ASN B CA 1
ATOM 1476 C C . ASN B 1 62 ? -17.656 15.352 1.578 1 96.12 62 ASN B C 1
ATOM 1478 O O . ASN B 1 62 ? -16.766 14.523 1.414 1 96.12 62 ASN B O 1
ATOM 1482 N N . PRO B 1 63 ? -18.312 15.875 0.543 1 96.75 63 PRO B N 1
ATOM 1483 C CA . PRO B 1 63 ? -18.125 15.383 -0.824 1 96.75 63 PRO B CA 1
ATOM 1484 C C . PRO B 1 63 ? -16.672 15.516 -1.308 1 96.75 63 PRO B C 1
ATOM 1486 O O . PRO B 1 63 ? -16.203 14.688 -2.088 1 96.75 63 PRO B O 1
ATOM 1489 N N . ASP B 1 64 ? -16 16.547 -0.878 1 96.94 64 ASP B N 1
ATOM 1490 C CA . ASP B 1 64 ? -14.609 16.719 -1.281 1 96.94 64 ASP B CA 1
ATOM 1491 C C . ASP B 1 64 ? -13.727 15.609 -0.701 1 96.94 64 ASP B C 1
ATOM 1493 O O . ASP B 1 64 ? -12.883 15.047 -1.402 1 96.94 64 ASP B O 1
ATOM 1497 N N . GLY B 1 65 ? -13.93 15.359 0.615 1 97.19 65 GLY B N 1
ATOM 1498 C CA . GLY B 1 65 ? -13.219 14.25 1.226 1 97.19 65 GLY B CA 1
ATOM 1499 C C . GLY B 1 65 ? -13.508 12.914 0.564 1 97.19 65 GLY B C 1
ATOM 1500 O O . GLY B 1 65 ? -12.602 12.109 0.354 1 97.19 65 GLY B O 1
ATOM 1501 N N . LYS B 1 66 ? -14.758 12.766 0.239 1 97.88 66 LYS B N 1
ATOM 1502 C CA . LYS B 1 66 ? -15.148 11.523 -0.436 1 97.88 66 LYS B CA 1
ATOM 1503 C C . LYS B 1 66 ? -14.43 11.383 -1.776 1 97.88 66 LYS B C 1
ATOM 1505 O O . LYS B 1 66 ? -13.953 10.305 -2.117 1 97.88 66 LYS B O 1
ATOM 1510 N N . LYS B 1 67 ? -14.391 12.414 -2.551 1 98.5 67 LYS B N 1
ATOM 1511 C CA . LYS B 1 67 ? -13.703 12.406 -3.84 1 98.5 67 LYS B CA 1
ATOM 1512 C C . LYS B 1 67 ? -12.234 12.031 -3.678 1 98.5 67 LYS B C 1
ATOM 1514 O O . LYS B 1 67 ? -11.688 11.273 -4.48 1 98.5 67 LYS B O 1
ATOM 1519 N N . LEU B 1 68 ? -11.586 12.625 -2.664 1 98.62 68 LEU B N 1
ATOM 1520 C CA . LEU B 1 68 ? -10.188 12.305 -2.395 1 98.62 68 LEU B CA 1
ATOM 1521 C C . LEU B 1 68 ? -10.023 10.828 -2.041 1 98.62 68 LEU B C 1
ATOM 1523 O O . LEU B 1 68 ? -9.094 10.172 -2.514 1 98.62 68 LEU B O 1
ATOM 1527 N N . LEU B 1 69 ? -10.922 10.281 -1.184 1 98.69 69 LEU B N 1
ATOM 1528 C CA . LEU B 1 69 ? -10.875 8.867 -0.828 1 98.69 69 LEU B CA 1
ATOM 1529 C C . LEU B 1 69 ? -11.031 7.992 -2.064 1 98.69 69 LEU B C 1
ATOM 1531 O O . LEU B 1 69 ? -10.312 7.004 -2.227 1 98.69 69 LEU B O 1
ATOM 1535 N N . VAL B 1 70 ? -12.016 8.352 -2.938 1 98.81 70 VAL B N 1
ATOM 1536 C CA . VAL B 1 70 ? -12.234 7.586 -4.16 1 98.81 70 VAL B CA 1
ATOM 1537 C C . VAL B 1 70 ? -10.969 7.582 -5.012 1 98.81 70 VAL B C 1
ATOM 1539 O O . VAL B 1 70 ? -10.57 6.543 -5.539 1 98.81 70 VAL B O 1
ATOM 1542 N N . GLY B 1 71 ? -10.336 8.75 -5.156 1 98.81 71 GLY B N 1
ATOM 1543 C CA . GLY B 1 71 ? -9.086 8.844 -5.895 1 98.81 71 GLY B CA 1
ATOM 1544 C C . GLY B 1 71 ? -7.984 7.973 -5.32 1 98.81 71 GLY B C 1
ATOM 1545 O O . GLY B 1 71 ? -7.281 7.281 -6.062 1 98.81 71 GLY B O 1
ATOM 1546 N N . ALA B 1 72 ? -7.816 8.008 -4.004 1 98.88 72 ALA B N 1
ATOM 1547 C CA . ALA B 1 72 ? -6.805 7.191 -3.338 1 98.88 72 ALA B CA 1
ATOM 1548 C C . ALA B 1 72 ? -7.074 5.703 -3.553 1 98.88 72 ALA B C 1
ATOM 1550 O O . ALA B 1 72 ? -6.148 4.934 -3.82 1 98.88 72 ALA B O 1
ATOM 1551 N N . GLN B 1 73 ? -8.352 5.34 -3.443 1 98.88 73 GLN B N 1
ATOM 1552 C CA . GLN B 1 73 ? -8.711 3.934 -3.582 1 98.88 73 GLN B CA 1
ATOM 1553 C C . GLN B 1 73 ? -8.477 3.441 -5.008 1 98.88 73 GLN B C 1
ATOM 1555 O O . GLN B 1 73 ? -7.992 2.33 -5.215 1 98.88 73 GLN B O 1
ATOM 1560 N N . ARG B 1 74 ? -8.844 4.234 -5.992 1 98.88 74 ARG B N 1
ATOM 1561 C CA . ARG B 1 74 ? -8.617 3.879 -7.387 1 98.88 74 ARG B CA 1
ATOM 1562 C C . ARG B 1 74 ? -7.129 3.738 -7.684 1 98.88 74 ARG B C 1
ATOM 1564 O O . ARG B 1 74 ? -6.711 2.803 -8.367 1 98.88 74 ARG B O 1
ATOM 1571 N N . ALA B 1 75 ? -6.352 4.699 -7.211 1 98.88 75 ALA B N 1
ATOM 1572 C CA . ALA B 1 75 ? -4.902 4.609 -7.375 1 98.88 75 ALA B CA 1
ATOM 1573 C C . ALA B 1 75 ? -4.352 3.354 -6.703 1 98.88 75 ALA B C 1
ATOM 1575 O O . ALA B 1 75 ? -3.443 2.707 -7.23 1 98.88 75 ALA B O 1
ATOM 1576 N N . TRP B 1 76 ? -4.887 3.002 -5.527 1 98.94 76 TRP B N 1
ATOM 1577 C CA . TRP B 1 76 ? -4.461 1.805 -4.809 1 98.94 76 TRP B CA 1
ATOM 1578 C C . TRP B 1 76 ? -4.738 0.549 -5.629 1 98.94 76 TRP B C 1
ATOM 1580 O O . TRP B 1 76 ? -3.91 -0.361 -5.684 1 98.94 76 TRP B O 1
ATOM 1590 N N . ILE B 1 77 ? -5.895 0.494 -6.262 1 98.94 77 ILE B N 1
ATOM 1591 C CA . ILE B 1 77 ? -6.258 -0.659 -7.082 1 98.94 77 ILE B CA 1
ATOM 1592 C C . ILE B 1 77 ? -5.234 -0.839 -8.203 1 98.94 77 ILE B C 1
ATOM 1594 O O . ILE B 1 77 ? -4.781 -1.956 -8.461 1 98.94 77 ILE B O 1
ATOM 1598 N N . GLY B 1 78 ? -4.895 0.28 -8.859 1 98.88 78 GLY B N 1
ATOM 1599 C CA . GLY B 1 78 ? -3.855 0.22 -9.875 1 98.88 78 GLY B CA 1
ATOM 1600 C C . GLY B 1 78 ? -2.523 -0.271 -9.344 1 98.88 78 GLY B C 1
ATOM 1601 O O . GLY B 1 78 ? -1.847 -1.072 -9.992 1 98.88 78 GLY B O 1
ATOM 1602 N N . PHE B 1 79 ? -2.148 0.167 -8.219 1 98.94 79 PHE B N 1
ATOM 1603 C CA . PHE B 1 79 ? -0.92 -0.273 -7.57 1 98.94 79 PHE B CA 1
ATOM 1604 C C . PHE B 1 79 ? -0.98 -1.763 -7.254 1 98.94 79 PHE B C 1
ATOM 1606 O O . PHE B 1 79 ? -0.049 -2.508 -7.566 1 98.94 79 PHE B O 1
ATOM 1613 N N . ARG B 1 80 ? -2.043 -2.219 -6.559 1 98.94 80 ARG B N 1
ATOM 1614 C CA . ARG B 1 80 ? -2.199 -3.623 -6.191 1 98.94 80 ARG B CA 1
ATOM 1615 C C . ARG B 1 80 ? -2.039 -4.527 -7.406 1 98.94 80 ARG B C 1
ATOM 1617 O O . ARG B 1 80 ? -1.296 -5.512 -7.359 1 98.94 80 ARG B O 1
ATOM 1624 N N . ASP B 1 81 ? -2.773 -4.141 -8.523 1 98.88 81 ASP B N 1
ATOM 1625 C CA . ASP B 1 81 ? -2.734 -4.961 -9.734 1 98.88 81 ASP B CA 1
ATOM 1626 C C . ASP B 1 81 ? -1.325 -5.008 -10.32 1 98.88 81 ASP B C 1
ATOM 1628 O O . ASP B 1 81 ? -0.839 -6.074 -10.703 1 98.88 81 ASP B O 1
ATOM 1632 N N . ALA B 1 82 ? -0.652 -3.84 -10.375 1 98.88 82 ALA B N 1
ATOM 1633 C CA . ALA B 1 82 ? 0.704 -3.779 -10.914 1 98.88 82 ALA B CA 1
ATOM 1634 C C . ALA B 1 82 ? 1.683 -4.539 -10.023 1 98.88 82 ALA B C 1
ATOM 1636 O O . ALA B 1 82 ? 2.549 -5.262 -10.516 1 98.88 82 ALA B O 1
ATOM 1637 N N . GLU B 1 83 ? 1.56 -4.387 -8.711 1 98.81 83 GLU B N 1
ATOM 1638 C CA . GLU B 1 83 ? 2.422 -5.062 -7.746 1 98.81 83 GLU B CA 1
ATOM 1639 C C . GLU B 1 83 ? 2.316 -6.578 -7.879 1 98.81 83 GLU B C 1
ATOM 1641 O O . GLU B 1 83 ? 3.33 -7.277 -7.891 1 98.81 83 GLU B O 1
ATOM 1646 N N . CYS B 1 84 ? 1.089 -7.059 -7.969 1 98.81 84 CYS B N 1
ATOM 1647 C CA . CYS B 1 84 ? 0.914 -8.508 -7.938 1 98.81 84 CYS B CA 1
ATOM 1648 C C . CYS B 1 84 ? 1.248 -9.125 -9.289 1 98.81 84 CYS B C 1
ATOM 1650 O O . CYS B 1 84 ? 1.645 -10.289 -9.367 1 98.81 84 CYS B O 1
ATOM 1652 N N . LYS B 1 85 ? 1.136 -8.352 -10.438 1 98.62 85 LYS B N 1
ATOM 1653 C CA . LYS B 1 85 ? 1.677 -8.812 -11.719 1 98.62 85 LYS B CA 1
ATOM 1654 C C . LYS B 1 85 ? 3.193 -8.969 -11.648 1 98.62 85 LYS B C 1
ATOM 1656 O O . LYS B 1 85 ? 3.75 -9.914 -12.211 1 98.62 85 LYS B O 1
ATOM 1661 N N . PHE B 1 86 ? 3.826 -8.102 -10.945 1 98.56 86 PHE B N 1
ATOM 1662 C CA . PHE B 1 86 ? 5.27 -8.219 -10.766 1 98.56 86 PHE B CA 1
ATOM 1663 C C . PHE B 1 86 ? 5.613 -9.406 -9.883 1 98.56 86 PHE B C 1
ATOM 1665 O O . PHE B 1 86 ? 6.418 -10.258 -10.266 1 98.56 86 PHE B O 1
ATOM 1672 N N . SER B 1 87 ? 5.02 -9.484 -8.711 1 97.38 87 SER B N 1
ATOM 1673 C CA . SER B 1 87 ? 5.332 -10.523 -7.73 1 97.38 87 SER B CA 1
ATOM 1674 C C . SER B 1 87 ? 5.172 -11.914 -8.328 1 97.38 87 SER B C 1
ATOM 1676 O O . SER B 1 87 ? 5.93 -12.836 -7.996 1 97.38 87 SER B O 1
ATOM 1678 N N . ALA B 1 88 ? 4.188 -12.031 -9.234 1 97.88 88 ALA B N 1
ATOM 1679 C CA . ALA B 1 88 ? 3.893 -13.352 -9.789 1 97.88 88 ALA B CA 1
ATOM 1680 C C . ALA B 1 88 ? 4.605 -13.562 -11.117 1 97.88 88 ALA B C 1
ATOM 1682 O O . ALA B 1 88 ? 4.449 -14.609 -11.758 1 97.88 88 ALA B O 1
ATOM 1683 N N . SER B 1 89 ? 5.414 -12.609 -11.562 1 97.19 89 SER B N 1
ATOM 1684 C CA . SER B 1 89 ? 5.934 -12.602 -12.93 1 97.19 89 SER B CA 1
ATOM 1685 C C . SER B 1 89 ? 6.891 -13.758 -13.164 1 97.19 89 SER B C 1
ATOM 1687 O O . SER B 1 89 ? 7.082 -14.195 -14.305 1 97.19 89 SER B O 1
ATOM 1689 N N . GLY B 1 90 ? 7.488 -14.352 -12.094 1 94.19 90 GLY B N 1
ATOM 1690 C CA . GLY B 1 90 ? 8.43 -15.445 -12.234 1 94.19 90 GLY B CA 1
ATOM 1691 C C . GLY B 1 90 ? 7.781 -16.75 -12.656 1 94.19 90 GLY B C 1
ATOM 1692 O O . GLY B 1 90 ? 8.469 -17.688 -13.07 1 94.19 90 GLY B O 1
ATOM 1693 N N . VAL B 1 91 ? 6.449 -16.828 -12.641 1 96.44 91 VAL B N 1
ATOM 1694 C CA . VAL B 1 91 ? 5.773 -18.078 -12.969 1 96.44 91 VAL B CA 1
ATOM 1695 C C . VAL B 1 91 ? 4.688 -17.828 -14.008 1 96.44 91 VAL B C 1
ATOM 1697 O O . VAL B 1 91 ? 3.697 -18.547 -14.078 1 96.44 91 VAL B O 1
ATOM 1700 N N . THR B 1 92 ? 4.828 -16.688 -14.711 1 95.5 92 THR B N 1
ATOM 1701 C CA . THR B 1 92 ? 3.869 -16.344 -15.758 1 95.5 92 THR B CA 1
ATOM 1702 C C . THR B 1 92 ? 3.705 -17.5 -16.75 1 95.5 92 THR B C 1
ATOM 1704 O O . THR B 1 92 ? 4.691 -18.094 -17.188 1 95.5 92 THR B O 1
ATOM 1707 N N . GLY B 1 93 ? 2.439 -17.797 -16.969 1 95.12 93 GLY B N 1
ATOM 1708 C CA . GLY B 1 93 ? 2.158 -18.828 -17.953 1 95.12 93 GLY B CA 1
ATOM 1709 C C . GLY B 1 93 ? 2.078 -20.219 -17.344 1 95.12 93 GLY B C 1
ATOM 1710 O O . GLY B 1 93 ? 1.592 -21.156 -18 1 95.12 93 GLY B O 1
ATOM 1711 N N . GLY B 1 94 ? 2.559 -20.5 -16.109 1 96.06 94 GLY B N 1
ATOM 1712 C CA . GLY B 1 94 ? 2.496 -21.781 -15.43 1 96.06 94 GLY B CA 1
ATOM 1713 C C . GLY B 1 94 ? 1.188 -22.016 -14.695 1 96.06 94 GLY B C 1
ATOM 1714 O O . GLY B 1 94 ? 0.445 -21.062 -14.43 1 96.06 94 GLY B O 1
ATOM 1715 N N . SER B 1 95 ? 0.974 -23.234 -14.383 1 97.06 95 SER B N 1
ATOM 1716 C CA . SER B 1 95 ? -0.261 -23.594 -13.695 1 97.06 95 SER B CA 1
ATOM 1717 C C . SER B 1 95 ? -0.326 -22.969 -12.305 1 97.06 95 SER B C 1
ATOM 1719 O O . SER B 1 95 ? -1.41 -22.797 -11.742 1 97.06 95 SER B O 1
ATOM 1721 N N . VAL B 1 96 ? 0.829 -22.609 -11.766 1 97.12 96 VAL B N 1
ATOM 1722 C CA . VAL B 1 96 ? 0.888 -22.094 -10.398 1 97.12 96 VAL B CA 1
ATOM 1723 C C . VAL B 1 96 ? 0.632 -20.594 -10.406 1 97.12 96 VAL B C 1
ATOM 1725 O O . VAL B 1 96 ? 0.378 -20 -9.352 1 97.12 96 VAL B O 1
ATOM 1728 N N . TYR B 1 97 ? 0.6 -19.922 -11.57 1 97.88 97 TYR B N 1
ATOM 1729 C CA . TYR B 1 97 ? 0.487 -18.469 -11.68 1 97.88 97 TYR B CA 1
ATOM 1730 C C . TYR B 1 97 ? -0.745 -17.953 -10.938 1 97.88 97 TYR B C 1
ATOM 1732 O O . TYR B 1 97 ? -0.646 -17.062 -10.109 1 97.88 97 TYR B O 1
ATOM 1740 N N . PRO B 1 98 ? -1.954 -18.547 -11.125 1 98.12 98 PRO B N 1
ATOM 1741 C CA . PRO B 1 98 ? -3.127 -18.016 -10.422 1 98.12 98 PRO B CA 1
ATOM 1742 C C . PRO B 1 98 ? -2.998 -18.109 -8.906 1 98.12 98 PRO B C 1
ATOM 1744 O O . PRO B 1 98 ? -3.496 -17.25 -8.18 1 98.12 98 PRO B O 1
ATOM 1747 N N . LEU B 1 99 ? -2.326 -19.109 -8.453 1 97.75 99 LEU B N 1
ATOM 1748 C CA . LEU B 1 99 ? -2.127 -19.281 -7.016 1 97.75 99 LEU B CA 1
ATOM 1749 C C . LEU B 1 99 ? -1.275 -18.156 -6.445 1 97.75 99 LEU B C 1
ATOM 1751 O O . LEU B 1 99 ? -1.672 -17.5 -5.477 1 97.75 99 LEU B O 1
ATOM 1755 N N . ILE B 1 100 ? -0.148 -17.859 -7.121 1 97.94 100 ILE B N 1
ATOM 1756 C CA . ILE B 1 100 ? 0.803 -16.859 -6.645 1 97.94 100 ILE B CA 1
ATOM 1757 C C . ILE B 1 100 ? 0.191 -15.469 -6.77 1 97.94 100 ILE B C 1
ATOM 1759 O O . ILE B 1 100 ? 0.285 -14.656 -5.844 1 97.94 100 ILE B O 1
ATOM 1763 N N . TYR B 1 101 ? -0.462 -15.219 -7.883 1 98.5 101 TYR B N 1
ATOM 1764 C CA . TYR B 1 101 ? -1.125 -13.938 -8.125 1 98.5 101 TYR B CA 1
ATOM 1765 C C . TYR B 1 101 ? -2.207 -13.68 -7.086 1 98.5 101 TYR B C 1
ATOM 1767 O O . TYR B 1 101 ? -2.244 -12.609 -6.469 1 98.5 101 TYR B O 1
ATOM 1775 N N . SER B 1 102 ? -3.037 -14.641 -6.848 1 98.56 102 SER B N 1
ATOM 1776 C CA . SER B 1 102 ? -4.125 -14.484 -5.887 1 98.56 102 SER B CA 1
ATOM 1777 C C . SER B 1 102 ? -3.59 -14.297 -4.473 1 98.56 102 SER B C 1
ATOM 1779 O O . SER B 1 102 ? -4.141 -13.516 -3.695 1 98.56 102 SER B O 1
ATOM 1781 N N . ASN B 1 103 ? -2.557 -15.023 -4.125 1 98 103 ASN B N 1
ATOM 1782 C CA . ASN B 1 103 ? -1.956 -14.859 -2.805 1 98 103 ASN B CA 1
ATOM 1783 C C . ASN B 1 103 ? -1.438 -13.438 -2.602 1 98 103 ASN B C 1
ATOM 1785 O O . ASN B 1 103 ? -1.626 -12.852 -1.534 1 98 103 ASN B O 1
ATOM 1789 N N . CYS B 1 104 ? -0.784 -12.906 -3.604 1 98.38 104 CYS B N 1
ATOM 1790 C CA . CYS B 1 104 ? -0.338 -11.516 -3.557 1 98.38 104 CYS B CA 1
ATOM 1791 C C . CYS B 1 104 ? -1.521 -10.562 -3.416 1 98.38 104 CYS B C 1
ATOM 1793 O O . CYS B 1 104 ? -1.515 -9.68 -2.559 1 98.38 104 CYS B O 1
ATOM 1795 N N . MET B 1 105 ? -2.529 -10.758 -4.273 1 98.88 105 MET B N 1
ATOM 1796 C CA . MET B 1 105 ? -3.729 -9.93 -4.211 1 98.88 105 MET B CA 1
ATOM 1797 C C . MET B 1 105 ? -4.324 -9.938 -2.809 1 98.88 105 MET B C 1
ATOM 1799 O O . MET B 1 105 ? -4.691 -8.891 -2.277 1 98.88 105 MET B O 1
ATOM 1803 N N . THR B 1 106 ? -4.395 -11.109 -2.236 1 98.88 106 THR B N 1
ATOM 1804 C CA . THR B 1 106 ? -4.949 -11.258 -0.896 1 98.88 106 THR B CA 1
ATOM 1805 C C . THR B 1 106 ? -4.121 -10.484 0.124 1 98.88 106 THR B C 1
ATOM 1807 O O . THR B 1 106 ? -4.664 -9.719 0.926 1 98.88 106 THR B O 1
ATOM 1810 N N . GLY B 1 107 ? -2.797 -10.656 0.093 1 98.5 107 GLY B N 1
ATOM 1811 C CA . GLY B 1 107 ? -1.925 -9.992 1.049 1 98.5 107 GLY B CA 1
ATOM 1812 C C . GLY B 1 107 ? -1.988 -8.477 0.965 1 98.5 107 GLY B C 1
ATOM 1813 O O . GLY B 1 107 ? -2.131 -7.801 1.985 1 98.5 107 GLY B O 1
ATOM 1814 N N . VAL B 1 108 ? -1.9 -7.93 -0.222 1 98.75 108 VAL B N 1
ATOM 1815 C CA . VAL B 1 108 ? -1.934 -6.488 -0.428 1 98.75 108 VAL B CA 1
ATOM 1816 C C . VAL B 1 108 ? -3.303 -5.941 -0.031 1 98.75 108 VAL B C 1
ATOM 1818 O O . VAL B 1 108 ? -3.398 -4.867 0.569 1 98.75 108 VAL B O 1
ATOM 1821 N N . THR B 1 109 ? -4.363 -6.699 -0.36 1 98.94 109 THR B N 1
ATOM 1822 C CA . THR B 1 109 ? -5.715 -6.277 -0.022 1 98.94 109 THR B CA 1
ATOM 1823 C C . THR B 1 109 ? -5.914 -6.262 1.491 1 98.94 109 THR B C 1
ATOM 1825 O O . THR B 1 109 ? -6.488 -5.316 2.037 1 98.94 109 THR B O 1
ATOM 1828 N N . LYS B 1 110 ? -5.441 -7.285 2.172 1 98.88 110 LYS B N 1
ATOM 1829 C CA . LYS B 1 110 ? -5.582 -7.332 3.625 1 98.88 110 LYS B CA 1
ATOM 1830 C C . LYS B 1 110 ? -4.836 -6.18 4.289 1 98.88 110 LYS B C 1
ATOM 1832 O O . LYS B 1 110 ? -5.309 -5.613 5.277 1 98.88 110 LYS B O 1
ATOM 1837 N N . ALA B 1 111 ? -3.697 -5.844 3.785 1 98.56 111 ALA B N 1
ATOM 1838 C CA . ALA B 1 111 ? -2.959 -4.695 4.305 1 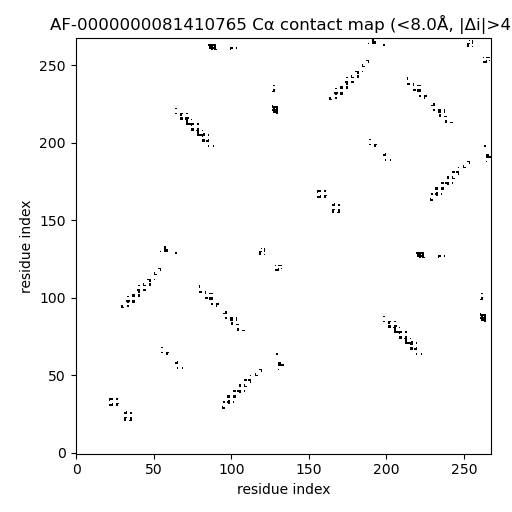98.56 111 ALA B CA 1
ATOM 1839 C C . ALA B 1 111 ? -3.75 -3.402 4.113 1 98.56 111 ALA B C 1
ATOM 1841 O O . ALA B 1 111 ? -3.77 -2.543 5 1 98.56 111 ALA B O 1
ATOM 1842 N N . ARG B 1 112 ? -4.391 -3.275 2.988 1 98.88 112 ARG B N 1
ATOM 1843 C CA . ARG B 1 112 ? -5.227 -2.107 2.721 1 98.88 112 ARG B CA 1
ATOM 1844 C C . ARG B 1 112 ? -6.41 -2.051 3.68 1 98.88 112 ARG B C 1
ATOM 1846 O O . ARG B 1 112 ? -6.758 -0.981 4.184 1 98.88 112 ARG B O 1
ATOM 1853 N N . VAL B 1 113 ? -7.023 -3.205 3.91 1 98.81 113 VAL B N 1
ATOM 1854 C CA . VAL B 1 113 ? -8.141 -3.283 4.844 1 98.81 113 VAL B CA 1
ATOM 1855 C C . VAL B 1 113 ? -7.711 -2.758 6.211 1 98.81 113 VAL B C 1
ATOM 1857 O O . VAL B 1 113 ? -8.406 -1.933 6.812 1 98.81 113 VAL B O 1
ATOM 1860 N N . GLU B 1 114 ? -6.566 -3.205 6.637 1 98.12 114 GLU B N 1
ATOM 1861 C CA . GLU B 1 114 ? -6.074 -2.781 7.945 1 98.12 114 GLU B CA 1
ATOM 1862 C C . GLU B 1 114 ? -5.789 -1.282 7.965 1 98.12 114 GLU B C 1
ATOM 1864 O O . GLU B 1 114 ? -6.074 -0.606 8.961 1 98.12 114 GLU B O 1
ATOM 1869 N N . ALA B 1 115 ? -5.227 -0.753 6.938 1 97.38 115 ALA B N 1
ATOM 1870 C CA . ALA B 1 115 ? -4.973 0.682 6.852 1 97.38 115 ALA B CA 1
ATOM 1871 C C . ALA B 1 115 ? -6.277 1.474 6.887 1 97.38 115 ALA B C 1
ATOM 1873 O O . ALA B 1 115 ? -6.383 2.475 7.602 1 97.38 115 ALA B O 1
ATOM 1874 N N . LEU B 1 116 ? -7.273 1.019 6.152 1 98.06 116 LEU B N 1
ATOM 1875 C CA . LEU B 1 116 ? -8.555 1.715 6.086 1 98.06 116 LEU B CA 1
ATOM 1876 C C . LEU B 1 116 ? -9.273 1.65 7.426 1 98.06 116 LEU B C 1
ATOM 1878 O O . LEU B 1 116 ? -9.961 2.6 7.812 1 98.06 116 LEU B O 1
ATOM 1882 N N . LYS B 1 117 ? -9.133 0.512 8.117 1 97.31 117 LYS B N 1
ATOM 1883 C CA . LYS B 1 117 ? -9.781 0.361 9.414 1 97.31 117 LYS B CA 1
ATOM 1884 C C . LYS B 1 117 ? -9.312 1.43 10.398 1 97.31 117 LYS B C 1
ATOM 1886 O O . LYS B 1 117 ? -10.039 1.782 11.328 1 97.31 117 LYS B O 1
ATOM 1891 N N . GLN B 1 118 ? -8.133 1.953 10.195 1 94.62 118 GLN B N 1
ATOM 1892 C CA . GLN B 1 118 ? -7.629 3.006 11.07 1 94.62 118 GLN B CA 1
ATOM 1893 C C . GLN B 1 118 ? -8.484 4.266 10.961 1 94.62 118 GLN B C 1
ATOM 1895 O O . GLN B 1 118 ? -8.609 5.016 11.93 1 94.62 118 GLN B O 1
ATOM 1900 N N . TYR B 1 119 ? -9.109 4.516 9.812 1 95.38 119 TYR B N 1
ATOM 1901 C CA . TYR B 1 119 ? -9.977 5.676 9.633 1 95.38 119 TYR B CA 1
ATOM 1902 C C . TYR B 1 119 ? -11.297 5.496 10.375 1 95.38 119 TYR B C 1
ATOM 1904 O O . TYR B 1 119 ? -12.047 6.457 10.547 1 95.38 119 TYR B O 1
ATOM 1912 N N . LEU B 1 120 ? -11.602 4.254 10.781 1 94.38 120 LEU B N 1
ATOM 1913 C CA . LEU B 1 120 ? -12.836 3.98 11.508 1 94.38 120 LEU B CA 1
ATOM 1914 C C . LEU B 1 120 ? -12.617 4.078 13.016 1 94.38 120 LEU B C 1
ATOM 1916 O O . LEU B 1 120 ? -13.578 4.105 13.789 1 94.38 120 LEU B O 1
ATOM 1920 N N . LYS B 1 121 ? -11.328 4.199 13.422 1 90 121 LYS B N 1
ATOM 1921 C CA . LYS B 1 121 ? -10.984 4.246 14.844 1 90 121 LYS B CA 1
ATOM 1922 C C . LYS B 1 121 ? -10.305 5.559 15.195 1 90 121 LYS B C 1
ATOM 1924 O O . LYS B 1 121 ? -9.57 5.637 16.188 1 90 121 LYS B O 1
ATOM 1929 N N . CYS B 1 122 ? -10.594 6.469 14.484 1 80.56 122 CYS B N 1
ATOM 1930 C CA . CYS B 1 122 ? -9.906 7.734 14.711 1 80.56 122 CYS B CA 1
ATOM 1931 C C . CYS B 1 122 ? -10.102 8.211 16.141 1 80.56 122 CYS B C 1
ATOM 1933 O O . CYS B 1 122 ? -11.219 8.18 16.672 1 80.56 122 CYS B O 1
ATOM 1935 N N . GLU B 1 123 ? -8.945 8.32 16.75 1 75.25 123 GLU B N 1
ATOM 1936 C CA . GLU B 1 123 ? -9.023 8.906 18.094 1 75.25 123 GLU B CA 1
ATOM 1937 C C . GLU B 1 123 ? -9.367 10.391 18.016 1 75.25 123 GLU B C 1
ATOM 1939 O O . GLU B 1 123 ? -9.086 11.055 17.016 1 75.25 123 GLU B O 1
ATOM 1944 N N . GLU B 1 124 ? -9.977 10.766 19.094 1 69.88 124 GLU B N 1
ATOM 1945 C CA . GLU B 1 124 ? -10.266 12.188 19.172 1 69.88 124 GLU B CA 1
ATOM 1946 C C . GLU B 1 124 ? -8.992 13.023 19.062 1 69.88 124 GLU B C 1
ATOM 1948 O O . GLU B 1 124 ? -7.992 12.727 19.719 1 69.88 124 GLU B O 1
ATOM 1953 N N . GLY B 1 125 ? -8.945 13.945 18.062 1 76.31 125 GLY B N 1
ATOM 1954 C CA . GLY B 1 125 ? -7.816 14.844 17.922 1 76.31 125 GLY B CA 1
ATOM 1955 C C . GLY B 1 125 ? -6.812 14.391 16.891 1 76.31 125 GLY B C 1
ATOM 1956 O O . GLY B 1 125 ? -5.812 15.07 16.641 1 76.31 125 GLY B O 1
ATOM 1957 N N . ASP B 1 126 ? -7.074 13.266 16.359 1 84.62 126 ASP B N 1
ATOM 1958 C CA . ASP B 1 126 ? -6.164 12.812 15.305 1 84.62 126 ASP B CA 1
ATOM 1959 C C . ASP B 1 126 ? -6.344 13.641 14.031 1 84.62 126 ASP B C 1
ATOM 1961 O O . ASP B 1 126 ? -7.309 13.445 13.289 1 84.62 126 ASP B O 1
ATOM 1965 N N . LEU B 1 127 ? -5.371 14.469 13.695 1 86.81 127 LEU B N 1
ATOM 1966 C CA . LEU B 1 127 ? -5.469 15.438 12.609 1 86.81 127 LEU B CA 1
ATOM 1967 C C . LEU B 1 127 ? -5.211 14.766 11.258 1 86.81 127 LEU B C 1
ATOM 1969 O O . LEU B 1 127 ? -5.449 15.367 10.211 1 86.81 127 LEU B O 1
ATOM 1973 N N . GLY B 1 128 ? -4.711 13.531 11.344 1 88 128 GLY B N 1
ATOM 1974 C CA . GLY B 1 128 ? -4.492 12.766 10.125 1 88 128 GLY B CA 1
ATOM 1975 C C . GLY B 1 128 ? -5.648 11.844 9.781 1 88 128 GLY B C 1
ATOM 1976 O O . GLY B 1 128 ? -5.523 10.984 8.906 1 88 128 GLY B O 1
ATOM 1977 N N . CYS B 1 129 ? -6.676 12.008 10.539 1 89.62 129 CYS B N 1
ATOM 1978 C CA . CYS B 1 129 ? -7.879 11.219 10.305 1 89.62 129 CYS B CA 1
ATOM 1979 C C . CYS B 1 129 ? -9.031 12.094 9.836 1 89.62 129 CYS B C 1
ATOM 1981 O O . CYS B 1 129 ? -9.781 12.633 10.648 1 89.62 129 CYS B O 1
ATOM 1983 N N . PRO B 1 130 ? -9.297 12.133 8.516 1 91.94 130 PRO B N 1
ATOM 1984 C CA . PRO B 1 130 ? -10.312 13.031 7.957 1 91.94 130 PRO B CA 1
ATOM 1985 C C . PRO B 1 130 ? -11.711 12.422 7.984 1 91.94 130 PRO B C 1
ATOM 1987 O O . PRO B 1 130 ? -12.648 13.008 7.43 1 91.94 130 PRO B O 1
ATOM 1990 N N . VAL B 1 131 ? -11.836 11.289 8.625 1 93.12 131 VAL B N 1
ATOM 1991 C CA . VAL B 1 131 ? -13.109 10.586 8.664 1 93.12 131 VAL B CA 1
ATOM 1992 C C . VAL B 1 131 ? -13.82 10.867 9.984 1 93.12 131 VAL B C 1
ATOM 1994 O O . VAL B 1 131 ? -13.312 10.523 11.055 1 93.12 131 VAL B O 1
ATOM 1997 N N . PRO B 1 132 ? -14.93 11.539 9.938 1 87.44 132 PRO B N 1
ATOM 1998 C CA . PRO B 1 132 ? -15.641 11.852 11.18 1 87.44 132 PRO B CA 1
ATOM 1999 C C . PRO B 1 132 ? -16.156 10.609 11.891 1 87.44 132 PRO B C 1
ATOM 2001 O O . PRO B 1 132 ? -16.234 9.531 11.297 1 87.44 132 PRO B O 1
ATOM 2004 N N . GLY B 1 133 ? -16.281 10.711 13.203 1 79.62 133 GLY B N 1
ATOM 2005 C CA . GLY B 1 133 ? -16.891 9.617 13.953 1 79.62 133 GLY B CA 1
ATOM 2006 C C . GLY B 1 133 ? -18.25 9.219 13.43 1 79.62 133 GLY B C 1
ATOM 2007 O O . GLY B 1 133 ? -18.875 9.961 12.656 1 79.62 133 GLY B O 1
ATOM 2008 N N . ALA B 1 134 ? -18.594 8.086 13.789 1 69.31 134 ALA B N 1
ATOM 2009 C CA . ALA B 1 134 ? -19.906 7.594 13.375 1 69.31 134 ALA B CA 1
ATOM 2010 C C . ALA B 1 134 ? -21.031 8.438 13.984 1 69.31 134 ALA B C 1
ATOM 2012 O O . ALA B 1 134 ? -20.875 8.969 15.078 1 69.31 134 ALA B O 1
#

InterPro domains:
  IPR009739 Lysozyme inhibitor LprI-like, N-terminal [PF07007] (24-116)

Foldseek 3Di:
DPPPPPPPPDPPPPPPPPPPDQDCVDDDDLVSLLVNLQVLLVVLVVLLVVLLVVQLVLCVVPVVVNVVSVVVVVVLVVVLQVVLCVQLVVQPPHSNSSNSSSNSSNVSSNVSSVVSVCLQVDDPPDPPRPGDYD/DPPPPPPPPPPPPPPPPPPPDQPCVDDDDLVSLLVNLQVLLVVLVVLLVVLLVVQLVLCVVPVVVNVVSVVVVVVLVVVLQVVLCVQLVVQPPHSNSSNSSSNSSNVSSNVSSVVSVCLQVDDPPDPPRPGDYD

Solvent-accessible surface area (backbone atoms only — not comparable to full-atom values): 14770 Å² total; per-residue (Å²): 134,81,82,78,78,77,77,80,80,74,78,80,78,77,73,72,76,67,73,68,79,77,63,58,91,68,52,84,46,65,69,50,42,29,52,41,27,44,51,51,24,50,52,35,49,51,49,33,53,52,54,51,48,55,54,51,60,47,26,68,92,32,64,67,60,38,51,33,46,53,51,16,50,54,30,38,52,52,14,50,54,32,40,24,51,30,30,15,51,66,32,63,91,45,84,58,25,58,30,36,28,24,48,40,47,26,53,55,40,46,52,47,38,56,58,54,50,52,47,78,58,53,53,91,84,45,62,52,40,56,45,56,78,128,133,81,81,78,79,77,78,77,78,73,80,79,77,77,74,73,76,68,74,67,79,75,62,59,92,68,50,82,46,65,69,49,40,28,53,41,28,44,50,51,24,51,53,35,50,50,50,33,50,52,55,50,49,56,54,51,60,49,28,68,92,34,63,68,58,41,52,32,47,52,49,16,50,55,30,38,50,52,13,50,54,32,40,24,53,29,30,18,50,66,33,65,92,45,84,59,24,58,29,37,29,26,48,40,46,25,52,56,39,46,53,48,37,57,57,55,50,50,45,76,58,54,54,91,84,45,62,51,42,57,45,55,76,131

pLDDT: mean 89.14, std 15.02, range [44.19, 98.94]

Nearest PDB structures (foldseek):
  3gi7-assembly1_A  TM=9.008E-01  e=3.379E-04  Pseudomonas putida KT2440
  6ar7-assembly4_D  TM=6.788E-01  e=2.670E-01  Burkholderia thailandensis E264
  6tb3-assembly1_BW  TM=4.009E-01  e=9.538E-01  Saccharomyces cerevisiae S288C
  1cnt-assembly1_4  TM=2.827E-01  e=1.946E+00  Homo sapiens
  3gi7-assembly1_A  TM=9.007E-01  e=3.432E-04  Pseudomonas putida KT2440

Organism: NCBI:txid198620

Sequence (268 aa):
MSPRLFLLLTPLLFTSLAHAAVDCANASDQSTMNQCAGQEFKAADKELNTVYQQITARLKDNPDGKKLLVGAQRAWIGFRDAECKFSASGVTGGSVYPLIYSNCMTGVTKARVEALKQYLKCEEGDLGCPVPGAMSPRLFLLLTPLLFTSLAHAAVDCANASDQSTMNQCAGQEFKAADKELNTVYQQITARLKDNPDGKKLLVGAQRAWIGFRDAECKFSASGVTGGSVYPLIYSNCMTGVTKARVEALKQYLKCEEGDLGCPVPGA